Protein AF-A0A410Q805-F1 (afdb_monomer_lite)

Structure (mmCIF, N/CA/C/O backbone):
data_AF-A0A410Q805-F1
#
_entry.id   AF-A0A410Q805-F1
#
loop_
_atom_site.group_PDB
_atom_site.id
_atom_site.type_symbol
_atom_site.label_atom_id
_atom_site.label_alt_id
_atom_site.label_comp_id
_atom_site.label_asym_id
_atom_site.label_entity_id
_atom_site.label_seq_id
_atom_site.pdbx_PDB_ins_code
_atom_site.Cartn_x
_atom_site.Cartn_y
_atom_site.Cartn_z
_atom_site.occupancy
_atom_site.B_iso_or_equiv
_atom_site.auth_seq_id
_atom_site.auth_comp_id
_atom_site.auth_asym_id
_atom_site.auth_atom_id
_atom_site.pdbx_PDB_model_num
ATOM 1 N N . MET A 1 1 ? 6.191 4.276 28.465 1.00 79.88 1 MET A N 1
ATOM 2 C CA . MET A 1 1 ? 5.314 4.703 27.358 1.00 79.88 1 MET A CA 1
ATOM 3 C C . MET A 1 1 ? 6.136 5.563 26.417 1.00 79.88 1 MET A C 1
ATOM 5 O O . MET A 1 1 ? 6.573 6.631 26.835 1.00 79.88 1 MET A O 1
ATOM 9 N N . ASN A 1 2 ? 6.435 5.071 25.218 1.00 91.06 2 ASN A N 1
ATOM 10 C CA . ASN A 1 2 ? 7.357 5.711 24.278 1.00 91.06 2 ASN A CA 1
ATOM 11 C C . ASN A 1 2 ? 6.640 6.196 22.999 1.00 91.06 2 ASN A C 1
ATOM 13 O O . ASN A 1 2 ? 5.410 6.237 22.923 1.00 91.06 2 ASN A O 1
ATOM 17 N N . TRP A 1 3 ? 7.412 6.599 21.986 1.00 90.75 3 TRP A N 1
ATOM 18 C CA . TRP A 1 3 ? 6.870 7.093 20.717 1.00 90.75 3 TRP A CA 1
ATOM 19 C C . TRP A 1 3 ? 6.051 6.034 19.956 1.00 90.75 3 TRP A C 1
ATOM 21 O O . TRP A 1 3 ? 5.103 6.394 19.257 1.00 90.75 3 TRP A O 1
ATOM 31 N N . LEU A 1 4 ? 6.383 4.746 20.108 1.00 90.50 4 LEU A N 1
ATOM 32 C CA . LEU A 1 4 ? 5.670 3.640 19.473 1.00 90.50 4 LEU A CA 1
ATOM 33 C C . LEU A 1 4 ? 4.294 3.441 20.122 1.00 90.50 4 LEU A C 1
ATOM 35 O O . LEU A 1 4 ? 3.301 3.307 19.409 1.00 90.50 4 LEU A O 1
ATOM 39 N N . ASP A 1 5 ? 4.207 3.531 21.453 1.00 90.88 5 ASP A N 1
ATOM 40 C CA . ASP A 1 5 ? 2.929 3.464 22.179 1.00 90.88 5 ASP A CA 1
ATOM 41 C C . ASP A 1 5 ? 1.963 4.582 21.745 1.00 90.88 5 ASP A C 1
ATOM 43 O O . ASP A 1 5 ? 0.777 4.342 21.504 1.00 90.88 5 ASP A O 1
ATOM 47 N N . LEU A 1 6 ? 2.480 5.808 21.586 1.00 91.88 6 LEU A N 1
ATOM 48 C CA . LEU A 1 6 ? 1.699 6.948 21.093 1.00 91.88 6 LEU A CA 1
ATOM 49 C C . LEU A 1 6 ? 1.207 6.727 19.658 1.00 91.88 6 LEU A C 1
ATOM 51 O O . LEU A 1 6 ? 0.065 7.062 19.339 1.00 91.88 6 LEU A O 1
ATOM 55 N N . LEU A 1 7 ? 2.043 6.137 18.801 1.00 92.44 7 LEU A N 1
ATOM 56 C CA . LEU A 1 7 ? 1.683 5.803 17.424 1.00 92.44 7 LEU A CA 1
ATOM 57 C C . LEU A 1 7 ? 0.566 4.750 17.380 1.00 92.44 7 LEU A C 1
ATOM 59 O O . LEU A 1 7 ? -0.393 4.909 16.625 1.00 92.44 7 LEU A O 1
ATOM 63 N N . ILE A 1 8 ? 0.643 3.709 18.212 1.00 91.94 8 ILE A N 1
ATOM 64 C CA . ILE A 1 8 ? -0.389 2.666 18.312 1.00 91.94 8 ILE A CA 1
ATOM 65 C C . ILE A 1 8 ? -1.724 3.269 18.749 1.00 91.94 8 ILE A C 1
ATOM 67 O O . ILE A 1 8 ? -2.747 3.061 18.088 1.00 91.94 8 ILE A O 1
ATOM 71 N N . LEU A 1 9 ? -1.717 4.059 19.829 1.00 93.31 9 LEU A N 1
ATOM 72 C CA . LEU A 1 9 ? -2.915 4.743 20.317 1.00 93.31 9 LEU A CA 1
ATOM 73 C C . LEU A 1 9 ? -3.506 5.649 19.239 1.00 93.31 9 LEU A C 1
ATOM 75 O O . LEU A 1 9 ? -4.716 5.622 19.014 1.00 93.31 9 LEU A O 1
ATOM 79 N N . PHE A 1 10 ? -2.663 6.391 18.521 1.00 95.00 10 PHE A N 1
ATOM 80 C CA . PHE A 1 10 ? -3.101 7.228 17.413 1.00 95.00 10 PHE A CA 1
ATOM 81 C C . PHE A 1 10 ? -3.788 6.415 16.306 1.00 95.00 10 PHE A C 1
ATOM 83 O O . PHE A 1 10 ? -4.870 6.799 15.860 1.00 95.00 10 PHE A O 1
ATOM 90 N N . ILE A 1 11 ? -3.226 5.273 15.891 1.00 94.56 11 ILE A N 1
ATOM 91 C CA . ILE A 1 11 ? -3.834 4.396 14.875 1.00 94.56 11 ILE A CA 1
ATOM 92 C C . ILE A 1 11 ? -5.206 3.896 15.331 1.00 94.56 11 ILE A C 1
ATOM 94 O O . ILE A 1 11 ? -6.165 3.939 14.552 1.00 94.56 11 ILE A O 1
ATOM 98 N N . ILE A 1 12 ? -5.313 3.422 16.573 1.00 94.31 12 ILE A N 1
ATOM 99 C CA . ILE A 1 12 ? -6.567 2.893 17.119 1.00 94.31 12 ILE A CA 1
ATOM 100 C C . ILE A 1 12 ? -7.612 4.010 17.191 1.00 94.31 12 ILE A C 1
ATOM 102 O O . ILE A 1 12 ? -8.699 3.869 16.633 1.00 94.31 12 ILE A O 1
ATOM 106 N N . ILE A 1 13 ? -7.265 5.151 17.789 1.00 95.56 13 ILE A N 1
ATOM 107 C CA . ILE A 1 13 ? -8.155 6.309 17.932 1.00 95.56 13 ILE A CA 1
ATOM 108 C C . ILE A 1 13 ? -8.616 6.821 16.562 1.00 95.56 13 ILE A C 1
ATOM 110 O O . ILE A 1 13 ? -9.811 7.032 16.348 1.00 95.56 13 ILE A O 1
ATOM 114 N N . TYR A 1 14 ? -7.702 6.961 15.599 1.00 96.12 14 TYR A N 1
ATOM 115 C CA . TYR A 1 14 ? -8.040 7.377 14.239 1.00 96.12 14 TYR A CA 1
ATOM 116 C C . TYR A 1 14 ? -9.046 6.419 13.582 1.00 96.12 14 TYR A C 1
ATOM 118 O O . TYR A 1 14 ? -10.035 6.862 12.989 1.00 96.12 14 TYR A O 1
ATOM 126 N N . ASN A 1 15 ? -8.839 5.103 13.708 1.00 93.56 15 ASN A N 1
ATOM 127 C CA . ASN A 1 15 ? -9.761 4.115 13.145 1.00 93.56 15 ASN A CA 1
ATOM 128 C C . ASN A 1 15 ? -11.111 4.082 13.874 1.00 93.56 15 ASN A C 1
ATOM 130 O O . ASN A 1 15 ? -12.130 3.891 13.212 1.00 93.56 15 ASN A O 1
ATOM 134 N N . ILE A 1 16 ? -11.149 4.340 15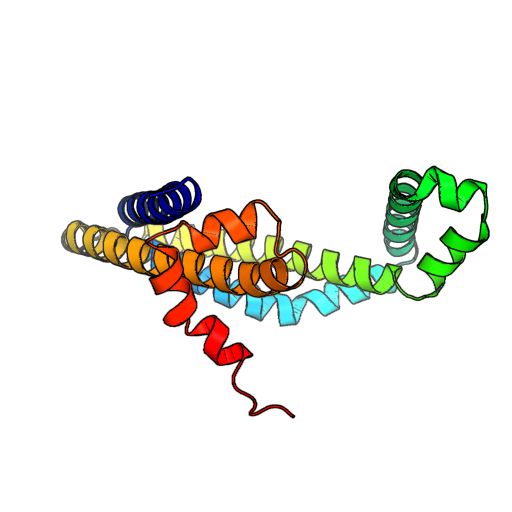.184 1.00 93.94 16 ILE A N 1
ATOM 135 C CA . ILE A 1 16 ? -12.388 4.502 15.955 1.00 93.94 16 ILE A CA 1
ATOM 136 C C . ILE A 1 16 ? -13.196 5.693 15.434 1.00 93.94 16 ILE A C 1
ATOM 138 O O . ILE A 1 16 ? -14.366 5.533 15.086 1.00 93.94 16 ILE A O 1
ATOM 142 N N . PHE A 1 17 ? -12.584 6.876 15.324 1.00 93.50 17 PHE A N 1
ATOM 143 C CA . PHE A 1 17 ? -13.270 8.067 14.810 1.00 93.50 17 PHE A CA 1
ATOM 144 C C . PHE A 1 17 ? -13.752 7.867 13.370 1.00 93.50 17 PHE A C 1
ATOM 146 O O . PHE A 1 17 ? -14.876 8.240 13.015 1.00 93.50 17 PHE A O 1
ATOM 153 N N . LYS A 1 18 ? -12.935 7.219 12.536 1.00 89.81 18 LYS A N 1
ATOM 154 C CA . LYS A 1 18 ? -13.323 6.850 11.174 1.00 89.81 18 LYS A CA 1
ATOM 155 C C . LYS A 1 18 ? -14.488 5.853 11.153 1.00 89.81 18 LYS A C 1
ATOM 157 O O . LYS A 1 18 ? -15.410 6.021 10.365 1.00 89.81 18 LYS A O 1
ATOM 162 N N . GLY A 1 19 ? -14.482 4.846 12.021 1.00 87.75 19 GLY A N 1
ATOM 163 C CA . GLY A 1 19 ? -15.567 3.871 12.146 1.00 87.75 19 GLY A CA 1
ATOM 164 C C . GLY A 1 19 ? -16.877 4.501 12.628 1.00 87.75 19 GLY A C 1
ATOM 165 O O . GLY A 1 19 ? -17.929 4.264 12.040 1.00 87.75 19 GLY A O 1
ATOM 166 N N . LEU A 1 20 ? -16.808 5.387 13.624 1.00 88.88 20 LEU A N 1
ATOM 167 C CA . LEU A 1 20 ? -17.949 6.156 14.137 1.00 88.88 20 LEU A CA 1
ATOM 168 C C . LEU A 1 20 ? -18.573 7.081 13.084 1.00 88.88 20 LEU A C 1
ATOM 170 O O . LEU A 1 20 ? -19.795 7.212 13.021 1.00 88.88 20 LEU A O 1
ATOM 174 N N . SER A 1 21 ? -17.738 7.744 12.280 1.00 85.19 21 SER A N 1
ATOM 175 C CA . SER A 1 21 ? -18.186 8.670 11.229 1.00 85.19 21 SER A CA 1
ATOM 176 C C . SER A 1 21 ? -18.739 7.954 9.996 1.00 85.19 21 SER A C 1
ATOM 178 O O . SER A 1 21 ? -19.677 8.450 9.372 1.00 85.19 21 SER A O 1
ATOM 180 N N . LEU A 1 22 ? -18.192 6.785 9.650 1.00 83.19 22 LEU A N 1
ATOM 181 C CA . LEU A 1 22 ? -18.690 5.967 8.544 1.00 83.19 22 LEU A CA 1
ATOM 182 C C . LEU A 1 22 ? -19.948 5.172 8.918 1.00 83.19 22 LEU A C 1
ATOM 184 O O . LEU A 1 22 ? -20.812 4.998 8.060 1.00 83.19 22 LEU A O 1
ATOM 188 N N . GLY A 1 23 ? -20.053 4.708 10.163 1.00 87.44 23 GLY A N 1
ATOM 189 C CA . GLY A 1 23 ? -21.059 3.734 10.584 1.00 87.44 23 GLY A CA 1
ATOM 190 C C . GLY A 1 23 ? -20.661 2.293 10.245 1.00 87.44 23 GLY A C 1
ATOM 191 O O . GLY A 1 23 ? -19.765 2.037 9.430 1.00 87.44 23 GLY A O 1
ATOM 192 N N . PHE A 1 24 ? -21.318 1.333 10.887 1.00 86.25 24 PHE A N 1
ATOM 193 C CA . PHE A 1 24 ? -21.105 -0.104 10.725 1.00 86.25 24 PHE A CA 1
ATOM 194 C C . PHE A 1 24 ? -21.372 -0.553 9.294 1.00 86.25 24 PHE A C 1
ATOM 196 O O . PHE A 1 24 ? -20.514 -1.171 8.670 1.00 86.25 24 PHE A O 1
ATOM 203 N N . ILE A 1 25 ? -22.538 -0.194 8.756 1.00 85.19 25 ILE A N 1
ATOM 204 C CA . ILE A 1 25 ? -23.025 -0.666 7.461 1.00 85.19 25 ILE A CA 1
ATOM 205 C C . ILE A 1 25 ? -22.034 -0.276 6.367 1.00 85.19 25 ILE A C 1
ATOM 207 O O . ILE A 1 25 ? -21.556 -1.130 5.621 1.00 85.19 25 ILE A O 1
ATOM 211 N N . LYS A 1 26 ? -21.644 1.004 6.309 1.00 85.06 26 LYS A N 1
ATOM 212 C CA . LYS A 1 26 ? -20.650 1.461 5.329 1.00 85.06 26 LYS A CA 1
ATOM 213 C C . LYS A 1 26 ? -19.296 0.802 5.552 1.00 85.06 26 LYS A C 1
ATOM 215 O O . LYS A 1 26 ? -18.646 0.440 4.577 1.00 85.06 26 LYS A O 1
ATOM 220 N N . SER A 1 27 ? -18.871 0.618 6.801 1.00 87.88 27 SER A N 1
ATOM 221 C CA . SER A 1 27 ? -17.595 -0.038 7.104 1.00 87.88 27 SER A CA 1
ATOM 222 C C . SER A 1 27 ? -17.552 -1.487 6.602 1.00 87.88 27 SER A C 1
ATOM 224 O O . SER A 1 27 ? -16.563 -1.880 5.980 1.00 87.88 27 SER A O 1
ATOM 226 N N . VAL A 1 28 ? -18.641 -2.242 6.773 1.00 86.75 28 VAL A N 1
ATOM 227 C CA . VAL A 1 28 ? -18.798 -3.602 6.234 1.00 86.75 28 VAL A CA 1
ATOM 228 C C . VAL A 1 28 ? -18.812 -3.585 4.707 1.00 86.75 28 VAL A C 1
ATOM 230 O O . VAL A 1 28 ? -18.079 -4.350 4.085 1.00 86.75 28 VAL A O 1
ATOM 233 N N . PHE A 1 29 ? -19.565 -2.676 4.082 1.00 87.62 29 PHE A N 1
ATOM 234 C CA . PHE A 1 29 ? -19.568 -2.548 2.623 1.00 87.62 29 PHE A CA 1
ATOM 235 C C . PHE A 1 29 ? -18.183 -2.215 2.061 1.00 87.62 29 PHE A C 1
ATOM 237 O O . PHE A 1 29 ? -17.784 -2.815 1.070 1.00 87.62 29 PHE A O 1
ATOM 244 N N . TYR A 1 30 ? -17.414 -1.331 2.703 1.00 87.50 30 TYR A N 1
ATOM 245 C CA . TYR A 1 30 ? -16.035 -1.046 2.297 1.00 87.50 30 TYR A CA 1
ATOM 246 C C . TYR A 1 30 ? -15.109 -2.258 2.454 1.00 87.50 30 TYR A C 1
ATOM 248 O O . TYR A 1 30 ? -14.198 -2.429 1.643 1.00 87.50 30 TYR A O 1
ATOM 256 N N . LEU A 1 31 ? -15.324 -3.097 3.472 1.00 89.00 31 LEU A N 1
ATOM 257 C CA . LEU A 1 31 ? -14.577 -4.344 3.640 1.00 89.00 31 LEU A CA 1
ATOM 258 C C . LEU A 1 31 ? -14.906 -5.332 2.515 1.00 89.00 31 LEU A C 1
ATOM 260 O O . LEU A 1 31 ? -14.000 -5.853 1.869 1.00 89.00 31 LEU A O 1
ATOM 264 N N . ILE A 1 32 ? -16.194 -5.528 2.228 1.00 90.75 32 ILE A N 1
ATOM 265 C CA . ILE A 1 32 ? -16.660 -6.378 1.127 1.00 90.75 32 ILE A CA 1
ATOM 266 C C . ILE A 1 32 ? -16.115 -5.856 -0.206 1.00 90.75 32 ILE A C 1
ATOM 268 O O . ILE A 1 32 ? -15.575 -6.628 -0.991 1.00 90.75 32 ILE A O 1
ATOM 272 N N . GLN A 1 33 ? -16.174 -4.542 -0.440 1.00 92.06 33 GLN A N 1
ATOM 273 C CA . GLN A 1 33 ? -15.602 -3.888 -1.618 1.00 92.06 33 GLN A CA 1
ATOM 274 C C . GLN A 1 33 ? -14.119 -4.199 -1.779 1.00 92.06 33 GLN A C 1
ATOM 276 O O . GLN A 1 33 ? -13.664 -4.481 -2.882 1.00 92.06 33 GLN A O 1
ATOM 281 N N . PHE A 1 34 ? -13.362 -4.105 -0.687 1.00 92.81 34 PHE A N 1
ATOM 282 C CA . PHE A 1 34 ? -11.929 -4.354 -0.676 1.00 92.81 34 PHE A CA 1
ATOM 283 C C . PHE A 1 34 ? -11.618 -5.811 -1.035 1.00 92.81 34 PHE A C 1
ATOM 285 O O . PHE A 1 34 ? -10.811 -6.056 -1.930 1.00 92.81 34 PHE A O 1
ATOM 292 N N . ILE A 1 35 ? -12.315 -6.766 -0.412 1.00 93.75 35 ILE A N 1
ATOM 293 C CA . ILE A 1 35 ? -12.155 -8.199 -0.693 1.00 93.75 35 ILE A CA 1
ATOM 294 C C . ILE A 1 35 ? -12.534 -8.504 -2.148 1.00 93.75 35 ILE A C 1
ATOM 296 O O . ILE A 1 35 ? -11.750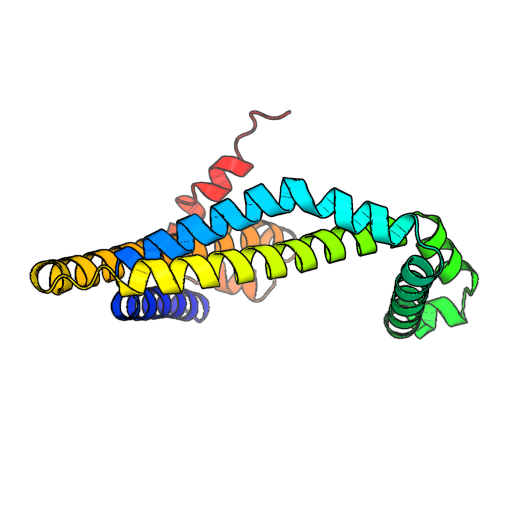 -9.107 -2.880 1.00 93.75 35 ILE A O 1
ATOM 300 N N . LEU A 1 36 ? -13.698 -8.032 -2.604 1.00 95.62 36 LEU A N 1
ATOM 301 C CA . LEU A 1 36 ? -14.144 -8.205 -3.987 1.00 95.62 36 LEU A CA 1
ATOM 302 C C . LEU A 1 36 ? -13.164 -7.579 -4.982 1.00 95.62 36 LEU A C 1
ATOM 304 O O . LEU A 1 36 ? -12.879 -8.187 -6.011 1.00 95.62 36 LEU A O 1
ATOM 308 N N . ALA A 1 37 ? -12.605 -6.407 -4.675 1.00 96.81 37 ALA A N 1
ATOM 309 C CA . ALA A 1 37 ? -11.616 -5.768 -5.530 1.00 96.81 37 ALA A CA 1
ATOM 310 C C . ALA A 1 37 ? -10.367 -6.638 -5.696 1.00 96.81 37 ALA A C 1
ATOM 312 O O . ALA A 1 37 ? -9.899 -6.797 -6.820 1.00 96.81 37 ALA A O 1
ATOM 313 N N . ILE A 1 38 ? -9.862 -7.256 -4.624 1.00 95.75 38 ILE A N 1
ATOM 314 C CA . ILE A 1 38 ? -8.720 -8.180 -4.699 1.00 95.75 38 ILE A CA 1
ATOM 315 C C . ILE A 1 38 ? -9.063 -9.403 -5.559 1.00 95.75 38 ILE A C 1
ATOM 317 O O . ILE A 1 38 ? -8.309 -9.749 -6.471 1.00 95.75 38 ILE A O 1
ATOM 321 N N . LEU A 1 39 ? -10.218 -10.031 -5.315 1.00 96.38 39 LEU A N 1
ATOM 322 C CA . LEU A 1 39 ? -10.648 -11.228 -6.045 1.00 96.38 39 LEU A CA 1
ATOM 323 C C . LEU A 1 39 ? -10.805 -10.963 -7.547 1.00 96.38 39 LEU A C 1
ATOM 325 O O . LEU A 1 39 ? -10.326 -11.736 -8.378 1.00 96.38 39 LEU A O 1
ATOM 329 N N . LEU A 1 40 ? -11.442 -9.848 -7.904 1.00 97.25 40 LEU A N 1
ATOM 330 C CA . LEU A 1 40 ? -11.610 -9.439 -9.294 1.00 97.25 40 LEU A CA 1
ATOM 331 C C . LEU A 1 40 ? -10.281 -8.995 -9.913 1.00 97.25 40 LEU A C 1
ATOM 333 O O . LEU A 1 40 ? -10.023 -9.312 -11.070 1.00 97.25 40 LEU A O 1
ATOM 337 N N . THR A 1 41 ? -9.397 -8.343 -9.152 1.00 98.06 41 THR A N 1
ATOM 338 C CA . THR A 1 41 ? -8.056 -7.984 -9.639 1.00 98.06 41 THR A CA 1
ATOM 339 C C . THR A 1 41 ? -7.296 -9.223 -10.060 1.00 98.06 41 THR A C 1
ATOM 341 O O . THR A 1 41 ? -6.810 -9.255 -11.184 1.00 98.06 41 THR A O 1
ATOM 344 N N . LYS A 1 42 ? -7.277 -10.275 -9.227 1.00 95.56 42 LYS A N 1
ATOM 345 C CA . LYS A 1 42 ? -6.642 -11.560 -9.559 1.00 95.56 42 LYS A CA 1
ATOM 346 C C . LYS A 1 42 ? -7.130 -12.124 -10.900 1.00 95.56 42 LYS A C 1
ATOM 348 O O . LYS A 1 42 ? -6.353 -12.739 -11.622 1.00 95.56 42 LYS A O 1
ATOM 353 N N . ARG A 1 43 ? -8.402 -11.905 -11.243 1.00 96.94 43 ARG A N 1
ATOM 354 C CA . ARG A 1 43 ? -8.996 -12.357 -12.506 1.00 96.94 43 ARG A CA 1
ATOM 355 C C . ARG A 1 43 ? -8.647 -11.463 -13.697 1.00 96.94 43 ARG A C 1
ATOM 357 O O . ARG A 1 43 ? -8.428 -11.988 -14.782 1.00 96.94 43 ARG A O 1
ATOM 364 N N . TYR A 1 44 ? -8.619 -10.143 -13.519 1.00 96.81 44 TYR A N 1
ATOM 365 C CA . TYR A 1 44 ? -8.510 -9.194 -14.634 1.00 96.81 44 TYR A CA 1
ATOM 366 C C . TYR A 1 44 ? -7.099 -8.649 -14.876 1.00 96.81 44 TYR A C 1
ATOM 368 O O . TYR A 1 44 ? -6.806 -8.234 -15.995 1.00 96.81 44 TYR A O 1
ATOM 376 N N . TYR A 1 45 ? -6.199 -8.682 -13.887 1.00 96.88 45 TYR A N 1
ATOM 377 C CA . TYR A 1 45 ? -4.821 -8.222 -14.086 1.00 96.88 45 TYR A CA 1
ATOM 378 C C . TYR A 1 45 ? -4.065 -8.955 -15.210 1.00 96.88 45 TYR A C 1
ATOM 380 O O . TYR A 1 45 ? -3.323 -8.272 -15.920 1.00 96.88 45 TYR A O 1
ATOM 388 N N . PRO A 1 46 ? -4.262 -10.273 -15.462 1.00 97.62 46 PRO A N 1
ATOM 389 C CA . PRO A 1 46 ? -3.560 -10.957 -16.546 1.00 97.62 46 PRO A CA 1
ATOM 390 C C . PRO A 1 46 ? -3.966 -10.430 -17.926 1.00 97.62 46 PRO A C 1
ATOM 392 O O . PRO A 1 46 ? -3.152 -10.420 -18.843 1.00 97.62 46 PRO A O 1
ATOM 395 N N . VAL A 1 47 ? -5.208 -9.951 -18.068 1.00 97.19 47 VAL A N 1
ATOM 396 C CA . VAL A 1 47 ? -5.716 -9.370 -19.318 1.00 97.19 47 VAL A CA 1
ATOM 397 C C . VAL A 1 47 ? -4.978 -8.070 -19.634 1.00 97.19 47 VAL A C 1
ATOM 399 O O . VAL A 1 47 ? -4.491 -7.897 -20.749 1.00 97.19 47 VAL A O 1
ATOM 402 N N . LEU A 1 48 ? -4.837 -7.180 -18.645 1.00 97.25 48 LEU A N 1
ATOM 403 C CA . LEU A 1 48 ? -4.095 -5.928 -18.821 1.00 97.25 48 LEU A CA 1
ATOM 404 C C . LEU A 1 48 ? -2.600 -6.186 -19.058 1.00 97.25 48 LEU A C 1
ATOM 406 O O . LEU A 1 48 ? -2.010 -5.586 -19.953 1.00 97.25 48 LEU A O 1
ATOM 410 N N . TYR A 1 49 ? -2.009 -7.116 -18.307 1.00 97.69 49 TYR A N 1
ATOM 411 C CA . TYR A 1 49 ? -0.622 -7.544 -18.490 1.00 97.69 49 TYR A CA 1
ATOM 412 C C . TYR A 1 49 ? -0.364 -8.046 -19.919 1.00 97.69 49 TYR A C 1
ATOM 414 O O . TYR A 1 49 ? 0.570 -7.590 -20.580 1.00 97.69 49 TYR A O 1
ATOM 422 N N . GLY A 1 50 ? -1.224 -8.941 -20.418 1.00 97.00 50 GLY A N 1
ATOM 423 C CA . GLY A 1 50 ? -1.130 -9.476 -21.774 1.00 97.00 50 GLY A CA 1
ATOM 424 C C . GLY A 1 50 ? -1.303 -8.396 -22.841 1.00 97.00 50 GLY A C 1
ATOM 425 O O . GLY A 1 50 ? -0.563 -8.382 -23.820 1.00 97.00 50 GLY A O 1
ATOM 426 N N . TYR A 1 51 ? -2.222 -7.449 -22.633 1.00 97.00 51 TYR A N 1
ATOM 427 C CA . TYR A 1 51 ? -2.390 -6.307 -23.534 1.00 97.00 51 TYR A CA 1
ATOM 428 C C . TYR A 1 51 ? -1.120 -5.451 -23.631 1.00 97.00 51 TYR A C 1
ATOM 430 O O . TYR A 1 51 ? -0.721 -5.074 -24.731 1.00 97.00 51 TYR A O 1
ATOM 438 N N . ILE A 1 52 ? -0.464 -5.170 -22.500 1.00 96.94 52 ILE A N 1
ATOM 439 C CA . ILE A 1 52 ? 0.765 -4.366 -22.473 1.00 96.94 52 ILE A CA 1
ATOM 440 C C . ILE A 1 52 ? 1.911 -5.088 -23.191 1.00 96.94 52 ILE A C 1
ATOM 442 O O . ILE A 1 52 ? 2.617 -4.461 -23.972 1.00 96.94 52 ILE A O 1
ATOM 446 N N . ILE A 1 53 ? 2.096 -6.390 -22.954 1.00 96.06 53 ILE A N 1
ATOM 447 C CA . ILE A 1 53 ? 3.222 -7.147 -23.532 1.00 96.06 53 ILE A CA 1
ATOM 448 C C . ILE A 1 53 ? 3.048 -7.419 -25.021 1.00 96.06 53 ILE A C 1
ATOM 450 O O . ILE A 1 53 ? 4.022 -7.379 -25.766 1.00 96.06 53 ILE A O 1
ATOM 454 N N . ASN A 1 54 ? 1.820 -7.670 -25.469 1.00 96.94 54 ASN A N 1
ATOM 455 C CA . ASN A 1 54 ? 1.557 -7.977 -26.873 1.00 96.94 54 ASN A CA 1
ATOM 456 C C . ASN A 1 54 ? 1.490 -6.723 -27.758 1.00 96.94 54 ASN A C 1
ATOM 458 O O . ASN A 1 54 ? 1.405 -6.849 -28.977 1.00 96.94 54 ASN A O 1
ATOM 462 N N . ASN A 1 55 ? 1.510 -5.522 -27.171 1.00 96.94 55 ASN A N 1
ATOM 463 C CA . ASN A 1 55 ? 1.469 -4.263 -27.905 1.00 96.94 55 ASN A CA 1
ATOM 464 C C . ASN A 1 55 ? 2.841 -3.564 -27.849 1.00 96.94 55 ASN A C 1
ATOM 466 O O . ASN A 1 55 ? 3.165 -2.969 -26.818 1.00 96.94 55 ASN A O 1
ATOM 470 N N . PRO A 1 56 ? 3.635 -3.577 -28.943 1.00 94.88 56 PRO A N 1
ATOM 471 C CA . PRO A 1 56 ? 4.999 -3.043 -28.941 1.00 94.88 56 PRO A CA 1
ATOM 472 C C . PRO A 1 56 ? 5.078 -1.588 -28.477 1.00 94.88 56 PRO A C 1
ATOM 474 O O . PRO A 1 56 ? 5.934 -1.237 -27.672 1.00 94.88 56 PRO A O 1
ATOM 477 N N . HIS A 1 57 ? 4.127 -0.753 -28.906 1.00 95.56 57 HIS A N 1
ATOM 478 C CA . HIS A 1 57 ? 4.110 0.662 -28.548 1.00 95.56 57 HIS A CA 1
ATOM 479 C C . HIS A 1 57 ? 3.895 0.868 -27.043 1.00 95.56 57 HIS A C 1
ATOM 481 O O . HIS A 1 57 ? 4.527 1.722 -26.428 1.00 95.56 57 HIS A O 1
ATOM 487 N N . VAL A 1 58 ? 3.001 0.090 -26.426 1.00 96.12 58 VAL A N 1
ATOM 488 C CA . VAL A 1 58 ? 2.747 0.190 -24.982 1.00 96.12 58 VAL A CA 1
ATOM 489 C C . VAL A 1 58 ? 3.908 -0.415 -24.198 1.00 96.12 58 VAL A C 1
ATOM 491 O O . VAL A 1 58 ? 4.373 0.197 -23.240 1.00 96.12 58 VAL A O 1
ATOM 494 N N . TYR A 1 59 ? 4.422 -1.567 -24.626 1.00 95.56 59 TYR A N 1
ATOM 495 C CA . TYR A 1 59 ? 5.590 -2.200 -24.021 1.00 95.56 59 TYR A CA 1
ATOM 496 C C . TYR A 1 59 ? 6.803 -1.259 -23.984 1.00 95.56 59 TYR A C 1
ATOM 498 O O . TYR A 1 59 ? 7.441 -1.107 -22.938 1.00 95.56 59 TYR A O 1
ATOM 506 N N . ASP A 1 60 ? 7.080 -0.563 -25.089 1.00 95.38 60 ASP A N 1
ATOM 507 C CA . ASP A 1 60 ? 8.204 0.367 -25.181 1.00 95.38 60 ASP A CA 1
ATOM 508 C C . ASP A 1 60 ? 8.044 1.580 -24.256 1.00 95.38 60 ASP A C 1
ATOM 510 O O . ASP A 1 60 ? 9.036 2.050 -23.699 1.00 95.38 60 ASP A O 1
ATOM 514 N N . ILE A 1 61 ? 6.816 2.047 -23.988 1.00 95.75 61 ILE A N 1
ATOM 515 C CA . ILE A 1 61 ? 6.572 3.086 -22.971 1.00 95.75 61 ILE A CA 1
ATOM 516 C C . ILE A 1 61 ? 7.055 2.607 -21.595 1.00 95.75 61 ILE A C 1
ATOM 518 O O . ILE A 1 61 ? 7.809 3.317 -20.925 1.00 95.75 61 ILE A O 1
ATOM 522 N N . PHE A 1 62 ? 6.679 1.393 -21.181 1.00 94.88 62 PHE A N 1
ATOM 523 C CA . PHE A 1 62 ? 7.118 0.823 -19.902 1.00 94.88 62 PHE A CA 1
ATOM 524 C C . PHE A 1 62 ? 8.633 0.615 -19.860 1.00 94.88 62 PHE A C 1
ATOM 526 O O . PHE A 1 62 ? 9.275 0.955 -18.864 1.00 94.88 62 PHE A O 1
ATOM 533 N N . LYS A 1 63 ? 9.216 0.103 -20.950 1.00 94.69 63 LYS A N 1
ATOM 534 C CA . LYS A 1 63 ? 10.663 -0.096 -21.083 1.00 94.69 63 LYS A CA 1
ATOM 535 C C . LYS A 1 63 ? 11.426 1.223 -20.959 1.00 94.69 63 LYS A C 1
ATOM 537 O O . LYS A 1 63 ? 12.421 1.285 -20.237 1.00 94.69 63 LYS A O 1
ATOM 542 N N . ASN A 1 64 ? 10.943 2.281 -21.607 1.00 94.56 64 ASN A N 1
ATOM 543 C CA . ASN A 1 64 ? 11.555 3.606 -21.566 1.00 94.56 64 ASN A CA 1
ATOM 544 C C . ASN A 1 64 ? 11.468 4.228 -20.170 1.00 94.56 64 ASN A C 1
ATOM 546 O O . ASN A 1 64 ? 12.481 4.706 -19.660 1.00 94.56 64 ASN A O 1
ATOM 550 N N . ILE A 1 65 ? 10.300 4.169 -19.520 1.00 94.94 65 ILE A N 1
ATOM 551 C CA . ILE A 1 65 ? 10.123 4.669 -18.148 1.00 94.94 65 ILE A CA 1
ATOM 552 C C . ILE A 1 65 ? 11.051 3.924 -17.186 1.00 94.94 65 ILE A C 1
ATOM 554 O O . ILE A 1 65 ? 11.768 4.559 -16.413 1.00 94.94 65 ILE A O 1
ATOM 558 N N . LEU A 1 66 ? 11.093 2.591 -17.263 1.00 94.12 66 LEU A N 1
ATOM 559 C CA . LEU A 1 66 ? 11.988 1.785 -16.436 1.00 94.12 66 LEU A CA 1
ATOM 560 C C . LEU A 1 66 ? 13.455 2.159 -16.685 1.00 94.12 66 LEU A C 1
ATOM 562 O O . LEU A 1 66 ? 14.216 2.340 -15.737 1.00 94.12 66 LEU A O 1
ATOM 566 N N . GLY A 1 67 ? 13.841 2.345 -17.949 1.00 92.56 67 GLY A N 1
ATOM 567 C CA . GLY A 1 67 ? 15.185 2.775 -18.316 1.00 92.56 67 GLY A CA 1
ATOM 568 C C . GLY A 1 67 ? 15.559 4.140 -17.735 1.00 92.56 67 GLY A C 1
ATOM 569 O O . GLY A 1 67 ? 16.671 4.301 -17.236 1.00 92.56 67 GLY A O 1
ATOM 570 N N . ILE A 1 68 ? 14.635 5.106 -17.741 1.00 93.75 68 ILE A N 1
ATOM 571 C CA . ILE A 1 68 ? 14.832 6.429 -17.127 1.00 93.75 68 ILE A CA 1
ATOM 572 C C . ILE A 1 68 ? 15.002 6.296 -15.609 1.00 93.75 68 ILE A C 1
ATOM 574 O O . ILE A 1 68 ? 15.951 6.843 -15.053 1.00 93.75 68 ILE A O 1
ATOM 578 N N . ILE A 1 69 ? 14.131 5.535 -14.941 1.00 93.12 69 ILE A N 1
ATOM 579 C CA . ILE A 1 69 ? 14.182 5.345 -13.484 1.00 93.12 69 ILE A CA 1
ATOM 580 C C . ILE A 1 69 ? 15.509 4.704 -13.066 1.00 93.12 69 ILE A C 1
ATOM 582 O O . ILE A 1 69 ? 16.162 5.196 -12.149 1.00 93.12 69 ILE A O 1
ATOM 586 N N . ILE A 1 70 ? 15.945 3.644 -13.752 1.00 92.88 70 ILE A N 1
ATOM 587 C CA . ILE A 1 70 ? 17.212 2.969 -13.437 1.00 92.88 70 ILE A CA 1
ATOM 588 C C . ILE A 1 70 ? 18.395 3.912 -13.680 1.00 92.88 70 ILE A C 1
ATOM 590 O O . ILE A 1 70 ? 19.298 3.960 -12.849 1.00 92.88 70 ILE A O 1
ATOM 594 N N . LYS A 1 71 ? 18.382 4.703 -14.762 1.00 91.06 71 LYS A N 1
ATOM 595 C CA . LYS A 1 71 ? 19.413 5.724 -15.018 1.00 91.06 71 LYS A CA 1
ATOM 596 C C . LYS A 1 71 ? 19.513 6.754 -13.898 1.00 91.06 71 LYS A C 1
ATOM 598 O O . LYS A 1 71 ? 20.622 7.119 -13.533 1.00 91.06 71 LYS A O 1
ATOM 603 N N . ILE A 1 72 ? 18.385 7.191 -13.342 1.00 92.81 72 ILE A N 1
ATOM 604 C CA . ILE A 1 72 ? 18.362 8.151 -12.231 1.00 92.81 72 ILE A CA 1
ATOM 605 C C . ILE A 1 72 ? 18.856 7.496 -10.935 1.00 92.81 72 ILE A C 1
ATOM 607 O O . ILE A 1 72 ? 19.719 8.047 -10.260 1.00 92.81 72 ILE A O 1
ATOM 611 N N . LEU A 1 73 ? 18.338 6.313 -10.593 1.00 91.38 73 LEU A N 1
ATOM 612 C CA . LEU A 1 73 ? 18.663 5.632 -9.333 1.00 91.38 73 LEU A CA 1
ATOM 613 C C . LEU A 1 73 ? 20.097 5.084 -9.296 1.00 91.38 73 LEU A C 1
ATOM 615 O O . LEU A 1 73 ? 20.719 5.061 -8.238 1.00 91.38 73 LEU A O 1
ATOM 619 N N . PHE A 1 74 ? 20.628 4.646 -10.440 1.00 92.38 74 PHE A N 1
ATOM 620 C CA . PHE A 1 74 ? 21.927 3.978 -10.558 1.00 92.38 74 PHE A CA 1
ATOM 621 C C . PHE A 1 74 ? 22.883 4.705 -11.511 1.00 92.38 74 PHE A C 1
ATOM 623 O O . PHE A 1 74 ? 23.698 4.061 -12.175 1.00 92.38 74 PHE A O 1
ATOM 630 N N . PHE A 1 75 ? 22.816 6.040 -11.560 1.00 89.25 75 PHE A N 1
ATOM 631 C CA . PHE A 1 75 ? 23.616 6.875 -12.465 1.00 89.25 75 PHE A CA 1
ATOM 632 C C . PHE A 1 75 ? 25.109 6.505 -12.452 1.00 89.25 75 PHE A C 1
ATOM 634 O O . PHE A 1 75 ? 25.674 6.142 -13.481 1.00 89.25 75 PHE A O 1
ATOM 641 N N . SER A 1 76 ? 25.720 6.471 -11.262 1.00 90.06 76 SER A N 1
ATOM 642 C CA . SER A 1 76 ? 27.151 6.167 -11.098 1.00 90.06 76 SER A CA 1
ATOM 643 C C . SER A 1 76 ? 27.539 4.755 -11.557 1.00 90.06 76 SER A C 1
ATOM 645 O O . SER A 1 76 ? 28.667 4.532 -11.994 1.00 90.06 76 SER A O 1
ATOM 647 N N . LYS A 1 77 ? 26.620 3.786 -11.461 1.00 88.88 77 LYS A N 1
ATOM 648 C CA . LYS A 1 77 ? 26.888 2.403 -11.872 1.00 88.88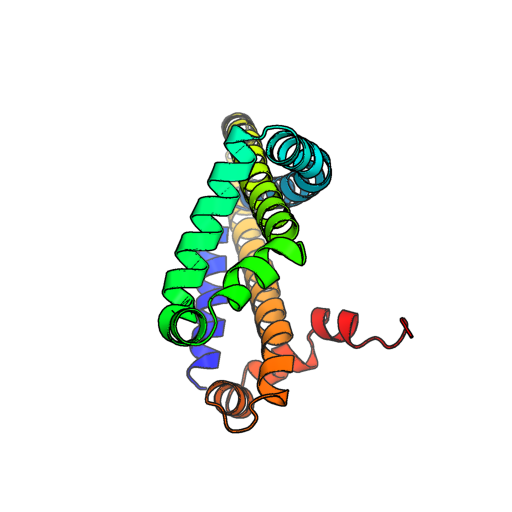 77 LYS A CA 1
ATOM 649 C C . LYS A 1 77 ? 26.777 2.240 -13.385 1.00 88.88 77 LYS A C 1
ATOM 651 O O . LYS A 1 77 ? 27.598 1.544 -13.966 1.00 88.88 77 LYS A O 1
ATOM 656 N N . ILE A 1 78 ? 25.817 2.921 -14.010 1.00 89.44 78 ILE A N 1
ATOM 657 C CA . ILE A 1 78 ? 25.615 2.890 -15.466 1.00 89.44 78 ILE A CA 1
ATOM 658 C C . ILE A 1 78 ? 26.739 3.616 -16.208 1.00 89.44 78 ILE A C 1
ATOM 660 O O . ILE A 1 78 ? 27.136 3.179 -17.282 1.00 89.44 78 ILE A O 1
ATOM 664 N N . GLU A 1 79 ? 27.278 4.698 -15.643 1.00 88.62 79 GLU A N 1
ATOM 665 C CA . GLU A 1 79 ? 28.411 5.413 -16.242 1.00 88.62 79 GLU A CA 1
ATOM 666 C C . GLU A 1 79 ? 29.679 4.543 -16.293 1.00 88.62 79 GLU A C 1
ATOM 668 O O . GLU A 1 79 ? 30.427 4.583 -17.267 1.00 88.62 79 GLU A O 1
ATOM 673 N N . LYS A 1 80 ? 29.894 3.710 -15.267 1.00 91.06 80 LYS A N 1
ATOM 674 C CA . LYS A 1 80 ? 31.025 2.769 -15.201 1.00 91.06 80 LYS A CA 1
ATOM 675 C C . LYS A 1 80 ? 30.795 1.490 -16.006 1.00 91.06 80 LYS A C 1
ATOM 677 O O . LYS A 1 80 ? 31.758 0.899 -16.481 1.00 91.06 80 LYS A O 1
ATOM 682 N N . ASP A 1 81 ? 29.544 1.060 -16.128 1.00 91.00 81 ASP A N 1
ATOM 683 C CA . ASP A 1 81 ? 29.148 -0.145 -16.850 1.00 91.00 81 ASP A CA 1
ATOM 684 C C . ASP A 1 81 ? 27.830 0.081 -17.619 1.00 91.00 81 ASP A C 1
ATOM 686 O O . ASP A 1 81 ? 26.734 -0.097 -17.069 1.00 91.00 81 ASP A O 1
ATOM 690 N N . PRO A 1 82 ? 27.911 0.430 -18.915 1.00 85.31 82 PRO A N 1
ATOM 691 C CA . PRO A 1 82 ? 26.735 0.617 -19.761 1.00 85.31 82 PRO A CA 1
ATOM 692 C C . PRO A 1 82 ? 25.892 -0.654 -19.943 1.00 85.31 82 PRO A C 1
ATOM 694 O O . PRO A 1 82 ? 24.694 -0.555 -20.224 1.00 85.31 82 PRO A O 1
ATOM 697 N N . THR A 1 83 ? 26.484 -1.845 -19.771 1.00 90.62 83 THR A N 1
ATOM 698 C CA . THR A 1 83 ? 25.790 -3.131 -19.963 1.00 90.62 83 THR A CA 1
ATOM 699 C C . THR A 1 83 ? 24.838 -3.457 -18.814 1.00 90.62 83 THR A C 1
ATOM 701 O O . THR A 1 83 ? 23.856 -4.172 -19.009 1.00 90.62 83 THR A O 1
ATOM 704 N N . PHE A 1 84 ? 25.035 -2.841 -17.643 1.00 89.44 84 PHE A N 1
ATOM 705 C CA . PHE A 1 84 ? 24.181 -3.010 -16.467 1.00 89.44 84 PHE A CA 1
ATOM 706 C C . PHE A 1 84 ? 22.700 -2.718 -16.758 1.00 89.44 84 PHE A C 1
ATOM 708 O O . PHE A 1 84 ? 21.809 -3.445 -16.308 1.00 89.44 84 PHE A O 1
ATOM 715 N N . LEU A 1 85 ? 22.421 -1.669 -17.541 1.00 87.69 85 LEU A N 1
ATOM 716 C CA . LEU A 1 85 ? 21.054 -1.295 -17.903 1.00 87.69 85 LEU A CA 1
ATOM 717 C C . LEU A 1 85 ? 20.402 -2.354 -18.800 1.00 87.69 85 LEU A C 1
ATOM 719 O O . LEU A 1 85 ? 19.262 -2.761 -18.562 1.00 87.69 85 LEU A O 1
ATOM 723 N N . THR A 1 86 ? 21.122 -2.799 -19.832 1.00 87.75 86 THR A N 1
ATOM 724 C CA . THR A 1 86 ? 20.633 -3.825 -20.759 1.00 87.75 86 THR A CA 1
ATOM 725 C C . THR A 1 86 ? 20.439 -5.164 -20.060 1.00 87.75 86 THR A C 1
ATOM 727 O O . THR A 1 86 ? 19.470 -5.862 -20.354 1.00 87.75 86 THR A O 1
ATOM 730 N N . ASP A 1 87 ? 21.281 -5.478 -19.077 1.00 90.12 87 ASP A N 1
ATOM 731 C CA . ASP A 1 87 ? 21.191 -6.685 -18.262 1.00 90.12 87 ASP A CA 1
ATOM 732 C C . ASP A 1 87 ? 19.908 -6.728 -17.432 1.00 90.12 87 ASP A C 1
ATOM 734 O O . ASP A 1 87 ? 19.195 -7.731 -17.437 1.00 90.12 87 ASP A O 1
ATOM 738 N N . ILE A 1 88 ? 19.579 -5.633 -16.737 1.00 87.31 88 ILE A N 1
ATOM 739 C CA . ILE A 1 88 ? 18.358 -5.551 -15.923 1.00 87.31 88 ILE A CA 1
ATOM 740 C C . ILE A 1 88 ? 17.118 -5.738 -16.795 1.00 87.31 88 ILE A C 1
ATOM 742 O O . ILE A 1 88 ? 16.215 -6.499 -16.443 1.00 87.31 88 ILE A O 1
ATOM 746 N N . ILE A 1 89 ? 17.078 -5.067 -17.946 1.00 87.38 89 ILE A N 1
ATOM 747 C CA . ILE A 1 89 ? 15.937 -5.163 -18.858 1.00 87.38 89 ILE A CA 1
ATOM 748 C C . ILE A 1 89 ? 15.818 -6.591 -19.413 1.00 87.38 89 ILE A C 1
ATOM 750 O O . ILE A 1 89 ? 14.718 -7.141 -19.439 1.00 87.38 89 ILE A O 1
ATOM 754 N N . SER A 1 90 ? 16.938 -7.214 -19.792 1.00 85.44 90 SER A N 1
ATOM 755 C CA . SER A 1 90 ? 16.962 -8.552 -20.403 1.00 85.44 90 SER A CA 1
ATOM 756 C C . SER A 1 90 ? 16.665 -9.681 -19.412 1.00 85.44 90 SER A C 1
ATOM 758 O O . SER A 1 90 ? 16.134 -10.714 -19.807 1.00 85.44 90 SER A O 1
ATOM 760 N N . LYS A 1 91 ? 16.926 -9.484 -18.113 1.00 85.81 91 LYS A N 1
ATOM 761 C CA . LYS A 1 91 ? 16.634 -10.457 -17.041 1.00 85.81 91 LYS A CA 1
ATOM 762 C C . LYS A 1 91 ? 15.142 -10.578 -16.686 1.00 85.81 91 LYS A C 1
ATOM 764 O O . LYS A 1 91 ? 14.798 -11.236 -15.710 1.00 85.81 91 LYS A O 1
ATOM 769 N N . GLY A 1 92 ? 14.244 -9.940 -17.440 1.00 86.81 92 GLY A N 1
ATOM 770 C CA . GLY A 1 92 ? 12.797 -10.023 -17.214 1.00 86.81 92 GLY A CA 1
ATOM 771 C C . GLY A 1 92 ? 12.265 -9.080 -16.131 1.00 86.81 92 GLY A C 1
ATOM 772 O O . GLY A 1 92 ? 11.091 -9.166 -15.767 1.00 86.81 92 GLY A O 1
ATOM 773 N N . VAL A 1 93 ? 13.075 -8.130 -15.643 1.00 91.94 93 VAL A N 1
ATOM 774 C CA . VAL A 1 93 ? 12.618 -7.109 -14.679 1.00 91.94 93 VAL A CA 1
ATOM 775 C C . VAL A 1 93 ? 11.480 -6.274 -15.264 1.00 91.94 93 VAL A C 1
ATOM 777 O O . VAL A 1 93 ? 10.540 -5.925 -14.553 1.00 91.94 93 VAL A O 1
ATOM 780 N N . ILE A 1 94 ? 11.502 -6.031 -16.577 1.00 93.88 94 ILE A N 1
ATOM 781 C CA . ILE A 1 94 ? 10.415 -5.351 -17.286 1.00 93.88 94 ILE A CA 1
ATOM 782 C C . ILE A 1 94 ? 9.069 -6.078 -17.133 1.00 93.88 94 ILE A C 1
ATOM 784 O O . ILE A 1 94 ? 8.063 -5.437 -16.836 1.00 93.88 94 ILE A O 1
ATOM 788 N N . ASN A 1 95 ? 9.041 -7.410 -17.221 1.00 94.69 95 ASN A N 1
ATOM 789 C CA . ASN A 1 95 ? 7.822 -8.196 -17.027 1.00 94.69 95 ASN A CA 1
ATOM 790 C C . ASN A 1 95 ? 7.309 -8.101 -15.585 1.00 94.69 95 ASN A C 1
ATOM 792 O O . ASN A 1 95 ? 6.101 -7.999 -15.381 1.00 94.69 95 ASN A O 1
ATOM 796 N N . ILE A 1 96 ? 8.203 -8.102 -14.590 1.00 94.81 96 ILE A N 1
ATOM 797 C CA . ILE A 1 96 ? 7.829 -7.939 -13.176 1.00 94.81 96 ILE A CA 1
ATOM 798 C C . ILE A 1 96 ? 7.202 -6.559 -12.955 1.00 94.81 96 ILE A C 1
ATOM 800 O O . ILE A 1 96 ? 6.137 -6.456 -12.349 1.00 94.81 96 ILE A O 1
ATOM 804 N N . VAL A 1 97 ? 7.822 -5.508 -13.498 1.00 94.81 97 VAL A N 1
ATOM 805 C CA . VAL A 1 97 ? 7.319 -4.132 -13.398 1.00 94.81 97 VAL A CA 1
ATOM 806 C C . VAL A 1 97 ? 5.940 -4.009 -14.044 1.00 94.81 97 VAL A C 1
ATOM 808 O O . VAL A 1 97 ? 5.012 -3.519 -13.403 1.00 94.81 97 VAL A O 1
ATOM 811 N N . ILE A 1 98 ? 5.770 -4.508 -15.273 1.00 96.88 98 ILE A N 1
ATOM 812 C CA . ILE A 1 98 ? 4.475 -4.494 -15.969 1.00 96.88 98 ILE A CA 1
ATOM 813 C C . ILE A 1 98 ? 3.422 -5.270 -15.170 1.00 96.88 98 ILE A C 1
ATOM 815 O O . ILE A 1 98 ? 2.285 -4.813 -15.059 1.00 96.88 98 ILE A O 1
ATOM 819 N N . ASN A 1 99 ? 3.780 -6.412 -14.577 1.00 96.50 99 ASN A N 1
ATOM 820 C CA . ASN A 1 99 ? 2.870 -7.211 -13.760 1.00 96.50 99 ASN A CA 1
ATOM 821 C C . ASN A 1 99 ? 2.390 -6.440 -12.517 1.00 96.50 99 ASN A C 1
ATOM 823 O O . ASN A 1 99 ? 1.185 -6.274 -12.323 1.00 96.50 99 ASN A O 1
ATOM 827 N N . VAL A 1 100 ? 3.316 -5.888 -11.726 1.00 96.81 100 VAL A N 1
ATOM 828 C CA . VAL A 1 100 ? 2.981 -5.096 -10.530 1.00 96.81 100 VAL A CA 1
ATOM 829 C C . VAL A 1 100 ? 2.112 -3.896 -10.900 1.00 96.81 100 VAL A C 1
ATOM 831 O O . VAL A 1 100 ? 1.071 -3.675 -10.281 1.00 96.81 100 VAL A O 1
ATOM 834 N N . VAL A 1 101 ? 2.478 -3.152 -11.947 1.00 96.69 101 VAL A N 1
ATOM 835 C CA . VAL A 1 101 ? 1.686 -2.001 -12.400 1.00 96.69 101 VAL A CA 1
ATOM 836 C C . VAL A 1 101 ? 0.301 -2.436 -12.887 1.00 96.69 101 VAL A C 1
ATOM 838 O O . VAL A 1 101 ? -0.685 -1.774 -12.569 1.00 96.69 101 VAL A O 1
ATOM 841 N N . SER A 1 102 ? 0.188 -3.572 -13.579 1.00 97.75 102 SER A N 1
ATOM 842 C CA . SER A 1 102 ? -1.104 -4.105 -14.031 1.00 97.75 102 SER A CA 1
ATOM 843 C C . SER A 1 102 ? -2.022 -4.444 -12.858 1.00 97.75 102 SER A C 1
ATOM 845 O O . SER A 1 102 ? -3.195 -4.071 -12.875 1.00 97.75 102 SER A O 1
ATOM 847 N N . ILE A 1 103 ? -1.490 -5.092 -11.816 1.00 98.00 103 ILE A N 1
ATOM 848 C CA . ILE A 1 103 ? -2.230 -5.388 -10.581 1.00 98.00 103 ILE A CA 1
ATOM 849 C C . ILE A 1 103 ? -2.731 -4.090 -9.942 1.00 98.00 103 ILE A C 1
ATOM 851 O O . ILE A 1 103 ? -3.909 -3.994 -9.602 1.00 98.00 103 ILE A O 1
ATOM 855 N N . LEU A 1 104 ? -1.868 -3.077 -9.818 1.00 97.75 104 LEU A N 1
ATOM 856 C CA . LEU A 1 104 ? -2.222 -1.798 -9.198 1.00 97.75 104 LEU A CA 1
ATOM 857 C C . LEU A 1 104 ? -3.292 -1.038 -9.991 1.00 97.75 104 LEU A C 1
ATOM 859 O O . LEU A 1 104 ? -4.272 -0.577 -9.403 1.00 97.75 104 LEU A O 1
ATOM 863 N N . ILE A 1 105 ? -3.133 -0.930 -11.313 1.00 97.56 105 ILE A N 1
ATOM 864 C CA . ILE A 1 105 ? -4.092 -0.245 -12.191 1.00 97.56 105 ILE A CA 1
ATOM 865 C C . ILE A 1 105 ? -5.449 -0.945 -12.133 1.00 97.56 105 ILE A C 1
ATOM 867 O O . ILE A 1 105 ? -6.471 -0.295 -11.914 1.00 97.56 105 ILE A O 1
ATOM 871 N N . VAL A 1 106 ? -5.473 -2.270 -12.286 1.00 98.25 106 VAL A N 1
ATOM 872 C CA . VAL A 1 106 ? -6.722 -3.042 -12.276 1.00 98.25 106 VAL A CA 1
ATOM 873 C C . VAL A 1 106 ? -7.392 -2.959 -10.913 1.00 98.25 106 VAL A C 1
ATOM 875 O O . VAL A 1 106 ? -8.592 -2.700 -10.856 1.00 98.25 106 VAL A O 1
ATOM 878 N N . TYR A 1 107 ? -6.639 -3.092 -9.820 1.00 97.81 107 TYR A N 1
ATOM 879 C CA . TYR A 1 107 ? -7.176 -2.913 -8.474 1.00 97.81 107 TYR A CA 1
ATOM 880 C C . TYR A 1 107 ? -7.798 -1.531 -8.289 1.00 97.81 107 TYR A C 1
ATOM 882 O O . TYR A 1 107 ? -8.911 -1.423 -7.774 1.00 97.81 107 TYR A O 1
ATOM 890 N N . MET A 1 108 ? -7.125 -0.475 -8.752 1.00 97.25 108 MET A N 1
ATOM 891 C CA . MET A 1 108 ? -7.638 0.889 -8.664 1.00 97.25 108 MET A CA 1
ATOM 892 C C . MET A 1 108 ? -8.943 1.057 -9.453 1.00 97.25 108 MET A C 1
ATOM 894 O O . MET A 1 108 ? -9.915 1.576 -8.903 1.00 97.25 108 MET A O 1
ATOM 898 N N . ILE A 1 109 ? -8.994 0.572 -10.698 1.00 97.50 109 ILE A N 1
ATOM 899 C CA . ILE A 1 109 ? -10.182 0.650 -11.560 1.00 97.50 109 ILE A CA 1
ATOM 900 C C . ILE A 1 109 ? -11.338 -0.157 -10.965 1.00 97.50 109 ILE A C 1
ATOM 902 O O . ILE A 1 109 ? -12.428 0.376 -10.772 1.00 97.50 109 ILE A O 1
ATOM 906 N N . VAL A 1 110 ? -11.111 -1.426 -10.623 1.00 96.94 110 VAL A N 1
ATOM 907 C CA . VAL A 1 110 ? -12.137 -2.303 -10.044 1.00 96.94 110 VAL A CA 1
ATOM 908 C C . VAL A 1 110 ? -12.674 -1.711 -8.747 1.00 96.94 110 VAL A C 1
ATOM 910 O O . VAL A 1 110 ? -13.887 -1.641 -8.549 1.00 96.94 110 VAL A O 1
ATOM 913 N N . ARG A 1 111 ? -11.788 -1.247 -7.861 1.00 95.00 111 ARG A N 1
ATOM 914 C CA . ARG A 1 111 ? -12.193 -0.632 -6.599 1.00 95.00 111 ARG A CA 1
ATOM 915 C C . ARG A 1 111 ? -13.012 0.629 -6.839 1.00 95.00 111 ARG A C 1
ATOM 917 O O . ARG A 1 111 ? -14.021 0.807 -6.161 1.00 95.00 111 ARG A O 1
ATOM 924 N N . PHE A 1 112 ? -12.614 1.474 -7.787 1.00 94.88 112 PHE A N 1
ATOM 925 C CA . PHE A 1 112 ? -13.377 2.659 -8.166 1.00 94.88 112 PHE A CA 1
ATOM 926 C C . PHE A 1 112 ? -14.784 2.286 -8.654 1.00 94.88 112 PHE A C 1
ATOM 928 O O . PHE A 1 112 ? -15.765 2.787 -8.107 1.00 94.88 112 PHE A O 1
ATOM 935 N N . LEU A 1 113 ? -14.893 1.332 -9.585 1.00 95.75 113 LEU A N 1
ATOM 936 C CA . LEU A 1 113 ? -16.172 0.860 -10.127 1.00 95.75 113 LEU A CA 1
ATOM 937 C C . LEU A 1 113 ? -17.087 0.274 -9.044 1.00 95.75 113 LEU A C 1
ATOM 939 O O . LEU A 1 113 ? -18.255 0.649 -8.957 1.00 95.75 113 LEU A O 1
ATOM 943 N N . LEU A 1 114 ? -16.564 -0.587 -8.165 1.00 94.19 114 LEU A N 1
ATOM 944 C CA . LEU A 1 114 ? -17.339 -1.122 -7.041 1.00 94.19 114 LEU A CA 1
ATOM 945 C C . LEU A 1 114 ? -17.787 -0.012 -6.077 1.00 94.19 114 LEU A C 1
ATOM 947 O O . LEU A 1 114 ? -18.881 -0.075 -5.523 1.00 94.19 114 LEU A O 1
ATOM 951 N N . GLY A 1 115 ? -16.964 1.023 -5.892 1.00 90.06 115 GLY A N 1
ATOM 952 C CA . GLY A 1 115 ? -17.293 2.169 -5.046 1.00 90.06 115 GLY A CA 1
ATOM 953 C C . GLY A 1 115 ? -18.477 2.973 -5.578 1.00 90.06 115 GLY A C 1
ATOM 954 O O . GLY A 1 115 ? -19.324 3.394 -4.793 1.00 90.06 115 GLY A O 1
ATOM 955 N N . LEU A 1 116 ? -18.580 3.127 -6.903 1.00 90.62 116 LEU A N 1
ATOM 956 C CA . LEU A 1 116 ? -19.739 3.757 -7.541 1.00 90.62 116 LEU A CA 1
ATOM 957 C C . LEU A 1 116 ? -21.028 2.988 -7.233 1.00 90.62 116 LEU A C 1
ATOM 959 O O . LEU A 1 116 ? -22.010 3.588 -6.797 1.00 90.62 116 LEU A O 1
ATOM 963 N N . VAL A 1 117 ? -21.002 1.660 -7.380 1.00 89.00 117 VAL A N 1
ATOM 964 C CA . VAL A 1 117 ? -22.160 0.798 -7.089 1.00 89.00 117 VAL A CA 1
ATOM 965 C C . VAL A 1 117 ? -22.573 0.918 -5.621 1.00 89.00 117 VAL A C 1
ATOM 967 O O . VAL A 1 117 ? -23.746 1.116 -5.316 1.00 89.00 117 VAL A O 1
ATOM 970 N N . LEU A 1 118 ? -21.614 0.866 -4.697 1.00 84.12 118 LEU A N 1
ATOM 971 C CA . LEU A 1 118 ? -21.894 0.933 -3.260 1.00 84.12 118 LEU A CA 1
ATOM 972 C C . LEU A 1 118 ? -22.442 2.287 -2.811 1.00 84.12 118 LEU A C 1
ATOM 974 O O . LEU A 1 118 ? -23.293 2.344 -1.920 1.00 84.12 118 LEU A O 1
ATOM 978 N N . ASN A 1 119 ? -22.000 3.380 -3.431 1.00 82.06 119 ASN A N 1
ATOM 979 C CA . ASN A 1 119 ? -22.545 4.704 -3.145 1.00 82.06 119 ASN A CA 1
ATOM 980 C C . ASN A 1 119 ? -24.027 4.801 -3.538 1.00 82.06 119 ASN A C 1
ATOM 982 O O . ASN A 1 119 ? -24.813 5.373 -2.785 1.00 82.06 119 ASN A O 1
ATOM 986 N N . ILE A 1 120 ? -24.423 4.189 -4.659 1.00 84.06 120 ILE A N 1
ATOM 987 C CA . ILE A 1 120 ? -25.828 4.121 -5.086 1.00 84.06 120 ILE A CA 1
ATOM 988 C C . ILE A 1 120 ? -26.640 3.261 -4.110 1.00 84.06 120 ILE A C 1
ATOM 990 O O . ILE A 1 120 ? -27.661 3.712 -3.595 1.00 84.06 120 ILE A O 1
ATOM 994 N N . VAL A 1 121 ? -26.153 2.055 -3.790 1.00 80.81 121 VAL A N 1
ATOM 995 C CA . VAL A 1 121 ? -26.824 1.115 -2.873 1.00 80.81 121 VAL A CA 1
ATOM 996 C C . VAL A 1 121 ? -27.026 1.744 -1.492 1.00 80.81 121 VAL A C 1
ATOM 998 O O . VAL A 1 121 ? -28.131 1.742 -0.957 1.00 80.81 121 VAL A O 1
ATOM 1001 N N . SER A 1 122 ? -25.981 2.347 -0.921 1.00 72.94 122 SER A N 1
ATOM 1002 C CA . SER A 1 122 ? -26.037 2.942 0.421 1.00 72.94 122 SER A CA 1
ATOM 1003 C C . SER A 1 122 ? -26.933 4.182 0.524 1.00 72.94 122 SER A C 1
ATOM 1005 O O . SER A 1 122 ? -27.383 4.512 1.621 1.00 72.94 122 SER A O 1
ATOM 1007 N N . GLY A 1 123 ? -27.245 4.846 -0.594 1.00 70.38 123 GLY A N 1
ATOM 1008 C CA . GLY A 1 123 ? -28.215 5.942 -0.636 1.00 70.38 123 GLY A CA 1
ATOM 1009 C C . GLY A 1 123 ? -29.648 5.507 -0.308 1.00 70.38 123 GLY A C 1
ATOM 1010 O O . GLY A 1 123 ? -30.417 6.312 0.215 1.00 70.38 123 GLY A O 1
ATOM 1011 N N . ILE A 1 124 ? -29.981 4.236 -0.556 1.00 70.00 124 ILE A N 1
ATOM 1012 C CA . ILE A 1 124 ? -31.346 3.693 -0.466 1.00 70.00 124 ILE A CA 1
ATOM 1013 C C . ILE A 1 124 ? -31.693 3.248 0.971 1.00 70.00 124 ILE A C 1
ATOM 1015 O O . ILE A 1 124 ? -32.846 3.309 1.385 1.00 70.00 124 ILE A O 1
ATOM 1019 N N . PHE A 1 125 ? -30.702 2.877 1.789 1.00 63.03 125 PHE A N 1
ATOM 1020 C CA . PHE A 1 125 ? -30.899 2.241 3.106 1.00 63.03 125 PHE A CA 1
ATOM 1021 C C . PHE A 1 125 ? -31.011 3.204 4.311 1.00 63.03 125 PHE A C 1
ATOM 1023 O O . PHE A 1 125 ? -30.622 2.859 5.428 1.00 63.03 125 PHE A O 1
ATOM 1030 N N . LYS A 1 126 ? -31.544 4.422 4.150 1.00 61.91 126 LYS A N 1
ATOM 1031 C CA . LYS A 1 126 ? -31.670 5.380 5.272 1.00 61.91 126 LYS A CA 1
ATOM 1032 C C . LYS A 1 126 ? -32.850 5.046 6.202 1.00 61.91 126 LYS A C 1
ATOM 1034 O O . LYS A 1 126 ? -33.895 5.682 6.124 1.00 61.91 126 LYS A O 1
ATOM 1039 N N . VAL A 1 127 ? -32.670 4.097 7.125 1.00 63.66 127 VAL A N 1
ATOM 1040 C CA . VAL A 1 127 ? -33.675 3.765 8.158 1.00 63.66 127 VAL A CA 1
ATOM 1041 C C . VAL A 1 127 ? -33.304 4.407 9.514 1.00 63.66 127 VAL A C 1
ATOM 1043 O O . VAL A 1 127 ? -32.233 4.117 10.051 1.00 63.66 127 VAL A O 1
ATOM 1046 N N . PRO A 1 128 ? -34.154 5.271 10.110 1.00 63.41 128 PRO A N 1
ATOM 1047 C CA . PRO A 1 128 ? -33.796 6.102 11.271 1.00 63.41 128 PRO A CA 1
ATOM 1048 C C . PRO A 1 128 ? -33.541 5.342 12.586 1.00 63.41 128 PRO A C 1
ATOM 1050 O O . PRO A 1 128 ? -32.711 5.783 13.381 1.00 63.41 128 PRO A O 1
ATOM 1053 N N . VAL A 1 129 ? -34.184 4.190 12.811 1.00 64.88 129 VAL A N 1
ATOM 1054 C CA . VAL A 1 129 ? -34.040 3.401 14.058 1.00 64.88 129 VAL A CA 1
ATOM 1055 C C . VAL A 1 129 ? -32.687 2.674 14.135 1.00 64.88 129 VAL A C 1
ATOM 1057 O O . VAL A 1 129 ? -32.129 2.495 15.213 1.00 64.88 129 VAL A O 1
ATOM 1060 N N . LEU A 1 130 ? -32.077 2.354 12.991 1.00 71.06 130 LEU A N 1
ATOM 1061 C CA . LEU A 1 130 ? -30.768 1.695 12.916 1.00 71.06 130 LEU A CA 1
ATOM 1062 C C . LEU A 1 130 ? -29.586 2.656 13.112 1.00 71.06 130 LEU A C 1
ATOM 1064 O O . LEU A 1 130 ? -28.450 2.208 13.180 1.00 71.06 130 LEU A O 1
ATOM 1068 N N . ARG A 1 131 ? -29.810 3.972 13.245 1.00 77.12 131 ARG A N 1
ATOM 1069 C CA . ARG A 1 131 ? -28.721 4.967 13.265 1.00 77.12 131 ARG A CA 1
ATOM 1070 C C . ARG A 1 131 ? -27.827 4.885 14.507 1.00 77.12 131 ARG A C 1
ATOM 1072 O O . ARG A 1 131 ? -26.645 5.206 14.426 1.00 77.12 131 ARG A O 1
ATOM 1079 N N . GLN A 1 132 ? -28.374 4.504 15.661 1.00 83.50 132 GLN A N 1
ATOM 1080 C CA . GLN A 1 132 ? -27.580 4.338 16.887 1.00 83.50 132 GLN A CA 1
ATOM 1081 C C . GLN A 1 132 ? -26.782 3.031 16.852 1.00 83.50 132 GLN A C 1
ATOM 1083 O O . GLN A 1 132 ? -25.580 3.050 17.108 1.00 83.50 132 GLN A O 1
ATOM 1088 N N . LEU A 1 133 ? -27.421 1.930 16.441 1.00 84.69 133 LEU A N 1
ATOM 1089 C CA . LEU A 1 133 ? -26.752 0.643 16.234 1.00 84.69 133 LEU A CA 1
ATOM 1090 C C . LEU A 1 133 ? -25.659 0.735 15.163 1.00 84.69 133 LEU A C 1
ATOM 1092 O O . LEU A 1 133 ? -24.577 0.194 15.354 1.00 84.69 133 LEU A O 1
ATOM 1096 N N . ASP A 1 134 ? -25.893 1.485 14.086 1.00 87.06 134 ASP A N 1
ATOM 1097 C CA . ASP A 1 134 ? -24.906 1.725 13.033 1.00 87.06 134 ASP A CA 1
ATOM 1098 C C . ASP A 1 134 ? -23.677 2.479 13.563 1.00 87.06 134 ASP A C 1
ATOM 1100 O O . ASP A 1 134 ? -22.547 2.118 13.249 1.00 87.06 134 ASP A O 1
ATOM 1104 N N . LYS A 1 135 ? -23.856 3.470 14.445 1.00 88.75 135 LYS A N 1
ATOM 1105 C CA . LYS A 1 135 ? -22.727 4.157 15.095 1.00 88.75 135 LYS A CA 1
ATOM 1106 C C . LYS A 1 135 ? -21.975 3.257 16.073 1.00 88.75 135 LYS A C 1
ATOM 1108 O O . LYS A 1 135 ? -20.748 3.244 16.043 1.00 88.75 135 LYS A O 1
ATOM 1113 N N . ILE A 1 136 ? -22.683 2.502 16.917 1.00 90.88 136 ILE A N 1
ATOM 1114 C CA . ILE A 1 136 ? -22.064 1.584 17.890 1.00 90.88 136 ILE A CA 1
ATOM 1115 C C . ILE A 1 136 ? -21.301 0.474 17.160 1.00 90.88 136 ILE A C 1
ATOM 1117 O O . ILE A 1 136 ? -20.147 0.196 17.478 1.00 90.88 136 ILE A O 1
ATOM 1121 N N . GLY A 1 137 ? -21.901 -0.120 16.131 1.00 90.00 137 GLY A N 1
ATOM 1122 C CA . GLY A 1 137 ? -21.216 -1.101 15.299 1.00 90.00 137 GLY A CA 1
ATOM 1123 C C . GLY A 1 137 ? -20.035 -0.480 14.550 1.00 90.00 137 GLY A C 1
ATOM 1124 O O . GLY A 1 137 ? -18.989 -1.108 14.446 1.00 90.00 137 GLY A O 1
ATOM 1125 N N . GLY A 1 138 ? -20.150 0.770 14.089 1.00 90.56 138 GLY A N 1
ATOM 1126 C CA . G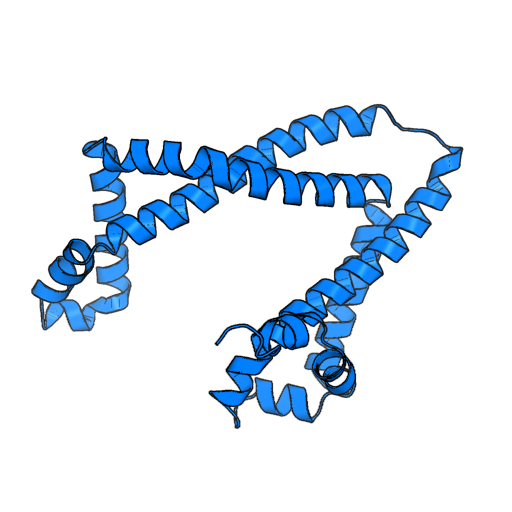LY A 1 138 ? -19.051 1.510 13.467 1.00 90.56 138 GLY A CA 1
ATOM 1127 C C . GLY A 1 138 ? -17.880 1.738 14.425 1.00 90.56 138 GLY A C 1
ATOM 1128 O O . GLY A 1 138 ? -16.729 1.560 14.036 1.00 90.56 138 GLY A O 1
ATOM 1129 N N . PHE A 1 139 ? -18.164 2.056 15.689 1.00 93.94 139 PHE A N 1
ATOM 1130 C CA . PHE A 1 139 ? -17.169 2.142 16.759 1.00 93.94 139 PHE A CA 1
ATOM 1131 C C . PHE A 1 139 ? -16.437 0.812 16.961 1.00 93.94 139 PHE A C 1
ATOM 1133 O O . PHE A 1 139 ? -15.213 0.770 16.849 1.00 93.94 139 PHE A O 1
ATOM 1140 N N . LEU A 1 140 ? -17.181 -0.278 17.186 1.00 94.69 140 LEU A N 1
ATOM 1141 C CA . LEU A 1 140 ? -16.608 -1.613 17.396 1.00 94.69 140 LEU A CA 1
ATOM 1142 C C . LEU A 1 140 ? -15.791 -2.072 16.186 1.00 94.69 140 LEU A C 1
ATOM 1144 O O . LEU A 1 140 ? -14.673 -2.561 16.332 1.00 94.69 140 LEU A O 1
ATOM 1148 N N . PHE A 1 141 ? -16.308 -1.848 14.978 1.00 92.81 141 PHE A N 1
ATOM 1149 C CA . PHE A 1 141 ? -15.597 -2.156 13.744 1.00 92.81 141 PHE A CA 1
ATOM 1150 C C . PHE A 1 141 ? -14.310 -1.333 13.611 1.00 92.81 141 PHE A C 1
ATOM 1152 O O . PHE A 1 141 ? -13.286 -1.856 13.179 1.00 92.81 141 PHE A O 1
ATOM 1159 N N . GLY A 1 142 ? -14.339 -0.058 14.011 1.00 92.56 142 GLY A N 1
ATOM 1160 C CA . GLY A 1 142 ? -13.166 0.810 14.076 1.00 92.56 142 GLY A CA 1
ATOM 1161 C C . GLY A 1 142 ? -12.089 0.283 15.026 1.00 92.56 142 GLY A C 1
ATOM 1162 O O . GLY A 1 142 ? -10.919 0.265 14.645 1.00 92.56 142 GLY A O 1
ATOM 1163 N N . ILE A 1 143 ? -12.478 -0.211 16.207 1.00 94.69 143 ILE A N 1
ATOM 1164 C CA . ILE A 1 143 ? -11.563 -0.865 17.159 1.00 94.69 143 ILE A CA 1
ATOM 1165 C C . ILE A 1 143 ? -10.926 -2.097 16.522 1.00 94.69 143 ILE A C 1
ATOM 1167 O O . ILE A 1 143 ? -9.703 -2.166 16.431 1.00 94.69 143 ILE A O 1
ATOM 1171 N N . ILE A 1 144 ? -11.745 -3.040 16.042 1.00 94.06 144 ILE A N 1
ATOM 1172 C CA . ILE A 1 144 ? -11.270 -4.306 15.462 1.00 94.06 144 ILE A CA 1
ATOM 1173 C C . ILE A 1 144 ? -10.321 -4.023 14.298 1.00 94.06 144 ILE A C 1
ATOM 1175 O O . ILE A 1 144 ? -9.217 -4.558 14.236 1.00 94.06 144 ILE A O 1
ATOM 1179 N N . LYS A 1 145 ? -10.714 -3.124 13.392 1.00 91.81 145 LYS A N 1
ATOM 1180 C CA . LYS A 1 145 ? -9.883 -2.722 12.259 1.00 91.81 145 LYS A CA 1
ATOM 1181 C C . LYS A 1 145 ? -8.570 -2.080 12.709 1.00 91.81 145 LYS A C 1
ATOM 1183 O O . LYS A 1 145 ? -7.530 -2.382 12.131 1.00 91.81 145 LYS A O 1
ATOM 1188 N N . GLY A 1 146 ? -8.612 -1.199 13.709 1.00 93.62 146 GLY A N 1
ATOM 1189 C CA . GLY A 1 146 ? -7.424 -0.577 14.288 1.00 93.62 146 GLY A CA 1
ATOM 1190 C C . GLY A 1 146 ? -6.463 -1.616 14.863 1.00 93.62 146 GLY A C 1
ATOM 1191 O O . GLY A 1 146 ? -5.284 -1.593 14.527 1.00 93.62 146 GLY A O 1
ATOM 1192 N N . MET A 1 147 ? -6.978 -2.572 15.639 1.00 92.69 147 MET A N 1
ATOM 1193 C CA . MET A 1 147 ? -6.196 -3.683 16.191 1.00 92.69 147 MET A CA 1
ATOM 1194 C C . MET A 1 147 ? -5.555 -4.529 15.088 1.00 92.69 147 MET A C 1
ATOM 1196 O O . MET A 1 147 ? -4.352 -4.758 15.129 1.00 92.69 147 MET A O 1
ATOM 1200 N N . VAL A 1 148 ? -6.315 -4.930 14.061 1.00 91.44 148 VAL A N 1
ATOM 1201 C CA . VAL A 1 148 ? -5.780 -5.700 12.922 1.00 91.44 148 VAL A CA 1
ATOM 1202 C C . VAL A 1 148 ? -4.649 -4.947 12.217 1.00 91.44 148 VAL A C 1
ATOM 1204 O O . VAL A 1 148 ? -3.627 -5.545 11.895 1.00 91.44 148 VAL A O 1
ATOM 1207 N N . ILE A 1 149 ? -4.790 -3.634 12.002 1.00 91.25 149 ILE A N 1
ATOM 1208 C CA . ILE A 1 149 ? -3.729 -2.814 11.395 1.00 91.25 149 ILE A CA 1
ATOM 1209 C C . ILE A 1 149 ? -2.468 -2.819 12.266 1.00 91.25 149 ILE A C 1
ATOM 1211 O O . ILE A 1 149 ? -1.370 -2.970 11.737 1.00 91.25 149 ILE A O 1
ATOM 1215 N N . VAL A 1 150 ? -2.614 -2.674 13.584 1.00 93.00 150 VAL A N 1
ATOM 1216 C CA . VAL A 1 150 ? -1.482 -2.707 14.518 1.00 93.00 150 VAL A CA 1
ATOM 1217 C C . VAL A 1 150 ? -0.802 -4.081 14.497 1.00 93.00 150 VAL A C 1
ATOM 1219 O O . VAL A 1 150 ? 0.419 -4.133 14.379 1.00 93.00 150 VAL A O 1
ATOM 1222 N N . TYR A 1 151 ? -1.561 -5.182 14.499 1.00 91.12 151 TYR A N 1
ATOM 1223 C CA . TYR A 1 151 ? -1.000 -6.533 14.369 1.00 91.12 151 TYR A CA 1
ATOM 1224 C C . TYR A 1 151 ? -0.209 -6.717 13.070 1.00 91.12 151 TYR A C 1
ATOM 1226 O O . TYR A 1 151 ? 0.903 -7.242 13.110 1.00 91.12 151 TYR A O 1
ATOM 1234 N N . ILE A 1 152 ? -0.728 -6.235 11.932 1.00 89.00 152 ILE A N 1
ATOM 1235 C CA . ILE A 1 152 ? -0.007 -6.277 10.648 1.00 89.00 152 ILE A CA 1
ATOM 1236 C C . ILE A 1 152 ? 1.303 -5.488 10.741 1.00 89.00 152 ILE A C 1
ATOM 1238 O O . ILE A 1 152 ? 2.338 -5.972 10.291 1.00 89.00 152 ILE A O 1
ATOM 1242 N N . ILE A 1 153 ? 1.278 -4.288 11.329 1.00 90.62 153 ILE A N 1
ATOM 1243 C CA . ILE A 1 153 ? 2.484 -3.468 11.500 1.00 90.62 153 ILE A CA 1
ATOM 1244 C C . ILE A 1 153 ? 3.523 -4.234 12.320 1.00 90.62 153 ILE A C 1
ATOM 1246 O O . ILE A 1 153 ? 4.651 -4.376 11.864 1.00 90.62 153 ILE A O 1
ATOM 1250 N N . PHE A 1 154 ? 3.152 -4.785 13.475 1.00 88.75 154 PHE A N 1
ATOM 1251 C CA . PHE A 1 154 ? 4.087 -5.537 14.315 1.00 88.75 154 PHE A CA 1
ATOM 1252 C C . PHE A 1 154 ? 4.619 -6.808 13.648 1.00 88.75 154 PHE A C 1
ATOM 1254 O O . PHE A 1 154 ? 5.810 -7.094 13.770 1.00 88.75 154 PHE A O 1
ATOM 1261 N N . ALA A 1 155 ? 3.788 -7.520 12.882 1.00 86.88 155 ALA A N 1
ATOM 1262 C CA . ALA A 1 155 ? 4.239 -8.666 12.095 1.00 86.88 155 ALA A CA 1
ATOM 1263 C C . ALA A 1 155 ? 5.320 -8.254 11.075 1.00 86.88 155 ALA A C 1
ATOM 1265 O O . ALA A 1 155 ? 6.321 -8.947 10.916 1.00 86.88 155 ALA A O 1
ATOM 1266 N N . LEU A 1 156 ? 5.169 -7.085 10.440 1.00 86.00 156 LEU A N 1
ATOM 1267 C CA . LEU A 1 156 ? 6.161 -6.536 9.508 1.00 86.00 156 LEU A CA 1
ATOM 1268 C C . LEU A 1 156 ? 7.399 -5.939 10.196 1.00 86.00 156 LEU A C 1
ATOM 1270 O O . LEU A 1 156 ? 8.456 -5.865 9.571 1.00 86.00 156 LEU A O 1
ATOM 1274 N N . LEU A 1 157 ? 7.297 -5.512 11.458 1.00 87.69 157 LEU A N 1
ATOM 1275 C CA . LEU A 1 157 ? 8.440 -5.008 12.226 1.00 87.69 157 LEU A CA 1
ATOM 1276 C C . LEU A 1 157 ? 9.363 -6.133 12.717 1.00 87.69 157 LEU A C 1
ATOM 1278 O O . LEU A 1 157 ? 10.565 -5.907 12.819 1.00 87.69 157 LEU A O 1
ATOM 1282 N N . SER A 1 158 ? 8.840 -7.339 12.964 1.00 82.12 158 SER A N 1
ATOM 1283 C CA . SER A 1 158 ? 9.625 -8.492 13.437 1.00 82.12 158 SER A CA 1
ATOM 1284 C C . SER A 1 158 ? 10.866 -8.824 12.584 1.00 82.12 158 SER A C 1
ATOM 1286 O O . SER A 1 158 ? 11.943 -8.995 13.148 1.00 82.12 158 SER A O 1
ATOM 1288 N N . PRO A 1 159 ? 10.806 -8.892 11.238 1.00 83.25 159 PRO A N 1
ATOM 1289 C CA . PRO A 1 159 ? 12.016 -9.121 10.444 1.00 83.25 159 PRO A CA 1
ATOM 1290 C C . PRO A 1 159 ? 13.000 -7.943 10.509 1.00 83.25 159 PRO A C 1
ATOM 1292 O O . PRO A 1 159 ? 14.206 -8.133 10.380 1.00 83.25 159 PRO A O 1
ATOM 1295 N N . ILE A 1 160 ? 12.513 -6.719 10.732 1.00 85.25 160 ILE A N 1
ATOM 1296 C CA . ILE A 1 160 ? 13.357 -5.519 10.800 1.00 85.25 160 ILE A CA 1
ATOM 1297 C C . ILE A 1 160 ? 14.193 -5.515 12.083 1.00 85.25 160 ILE A C 1
ATOM 1299 O O . ILE A 1 160 ? 15.362 -5.134 12.025 1.00 85.25 160 ILE A O 1
ATOM 1303 N N . THR A 1 161 ? 13.639 -5.954 13.219 1.00 85.44 161 THR A N 1
ATOM 1304 C CA . THR A 1 161 ? 14.392 -6.039 14.484 1.00 85.44 161 THR A CA 1
ATOM 1305 C C . THR A 1 161 ? 15.505 -7.077 14.417 1.00 85.44 161 THR A C 1
ATOM 1307 O O . THR A 1 161 ? 16.589 -6.835 14.937 1.00 85.44 161 THR A O 1
ATOM 1310 N N . TYR A 1 162 ? 15.284 -8.185 13.704 1.00 84.44 162 TYR A N 1
ATOM 1311 C CA . TYR A 1 162 ? 16.317 -9.197 13.482 1.00 84.44 162 TYR A CA 1
ATOM 1312 C C . TYR A 1 162 ? 17.475 -8.677 12.616 1.00 84.44 162 TYR A C 1
ATOM 1314 O O . TYR A 1 162 ? 18.639 -8.942 12.906 1.00 84.44 162 TYR A O 1
ATOM 1322 N N . ILE A 1 163 ? 17.172 -7.912 11.560 1.00 87.38 163 ILE A N 1
ATOM 1323 C CA . ILE A 1 163 ? 18.195 -7.373 10.647 1.00 87.38 163 ILE A CA 1
ATOM 1324 C C . ILE A 1 163 ? 18.939 -6.177 11.274 1.00 87.38 163 ILE A C 1
ATOM 1326 O O . ILE A 1 163 ? 20.132 -6.001 11.030 1.00 87.38 163 ILE A O 1
ATOM 1330 N N . PHE A 1 164 ? 18.259 -5.351 12.080 1.00 88.88 164 PHE A N 1
ATOM 1331 C CA . PHE A 1 164 ? 18.809 -4.120 12.665 1.00 88.88 164 PHE A CA 1
ATOM 1332 C C . PHE A 1 164 ? 18.563 -4.023 14.186 1.00 88.88 164 PHE A C 1
ATOM 1334 O O . PHE A 1 164 ? 17.799 -3.153 14.626 1.00 88.88 164 PHE A O 1
ATOM 1341 N N . PRO A 1 165 ? 19.237 -4.852 15.002 1.00 86.00 165 PRO A N 1
ATOM 1342 C CA . PRO A 1 165 ? 18.982 -4.949 16.444 1.00 86.00 165 PRO A CA 1
ATOM 1343 C C . PRO A 1 165 ? 19.283 -3.654 17.218 1.00 86.00 165 PRO A C 1
ATOM 1345 O O . PRO A 1 165 ? 18.557 -3.295 18.135 1.00 86.00 165 PRO A O 1
ATOM 1348 N N . ASP A 1 166 ? 20.284 -2.869 16.809 1.00 89.50 166 ASP A N 1
ATOM 1349 C CA . ASP A 1 166 ? 20.607 -1.588 17.467 1.00 89.50 166 ASP A CA 1
ATOM 1350 C C . ASP A 1 166 ? 19.809 -0.387 16.921 1.00 89.50 166 ASP A C 1
ATOM 1352 O O . ASP A 1 166 ? 20.024 0.768 17.314 1.00 89.50 166 ASP A O 1
ATOM 1356 N N . GLY A 1 167 ? 18.888 -0.639 15.986 1.00 88.19 167 GLY A N 1
ATOM 1357 C CA . GLY A 1 167 ? 18.093 0.383 15.318 1.00 88.19 167 GLY A CA 1
ATOM 1358 C C . GLY A 1 167 ? 17.070 1.058 16.236 1.00 88.19 167 GLY A C 1
ATOM 1359 O O . GLY A 1 167 ? 16.594 0.492 17.218 1.00 88.19 167 GLY A O 1
ATOM 1360 N N . LYS A 1 168 ? 16.647 2.279 15.869 1.00 87.75 168 LYS A N 1
ATOM 1361 C CA . LYS A 1 168 ? 15.605 3.036 16.599 1.00 87.75 168 LYS A CA 1
ATOM 1362 C C . LYS A 1 168 ? 14.285 2.269 16.749 1.00 87.75 168 LYS A C 1
ATOM 1364 O O . LYS A 1 168 ? 13.567 2.489 17.718 1.00 87.75 168 LYS A O 1
ATOM 1369 N N . ILE A 1 169 ? 13.962 1.412 15.780 1.00 86.06 169 ILE A N 1
ATOM 1370 C CA . ILE A 1 169 ? 12.751 0.583 15.786 1.00 86.06 169 ILE A CA 1
ATOM 1371 C C . ILE A 1 169 ? 12.853 -0.503 16.857 1.00 86.06 169 ILE A C 1
ATOM 1373 O O . ILE A 1 169 ? 11.916 -0.638 17.631 1.00 86.06 169 ILE A O 1
ATOM 1377 N N . SER A 1 170 ? 13.985 -1.214 16.939 1.00 88.38 170 SER A N 1
ATOM 1378 C CA . SER A 1 170 ? 14.187 -2.266 17.944 1.00 88.38 170 SER A CA 1
ATOM 1379 C C . SER A 1 170 ? 14.103 -1.691 19.354 1.00 88.38 170 SER A C 1
ATOM 1381 O O . SER A 1 170 ? 13.261 -2.113 20.134 1.00 88.38 170 SER A O 1
ATOM 1383 N N . LYS A 1 171 ? 14.832 -0.600 19.625 1.00 88.62 171 LYS A N 1
ATOM 1384 C CA . LYS A 1 171 ? 14.758 0.106 20.919 1.00 88.62 171 LYS A CA 1
ATOM 1385 C C . LYS A 1 171 ? 13.346 0.606 21.236 1.00 88.62 171 LYS A C 1
ATOM 1387 O O . LYS A 1 171 ? 12.882 0.522 22.366 1.00 88.62 171 LYS A O 1
ATOM 1392 N N . GLY A 1 172 ? 12.644 1.118 20.222 1.00 87.31 172 GLY A N 1
ATOM 1393 C CA . GLY A 1 172 ? 11.253 1.549 20.354 1.00 87.31 172 GLY A CA 1
ATOM 1394 C C . GLY A 1 172 ? 10.281 0.405 20.654 1.00 87.31 172 GLY A C 1
ATOM 1395 O O . GLY A 1 172 ? 9.242 0.651 21.254 1.00 87.31 172 GLY A O 1
ATOM 1396 N N . ILE A 1 173 ? 10.598 -0.826 20.263 1.00 88.12 173 ILE A N 1
ATOM 1397 C CA . ILE A 1 173 ? 9.831 -2.012 20.640 1.00 88.12 173 ILE A CA 1
ATOM 1398 C C . ILE A 1 173 ? 10.184 -2.403 22.075 1.00 88.12 173 ILE A C 1
ATOM 1400 O O . ILE A 1 173 ? 9.293 -2.435 22.911 1.00 88.12 173 ILE A O 1
ATOM 1404 N N . ASP A 1 174 ? 11.466 -2.565 22.394 1.00 86.88 174 ASP A N 1
ATOM 1405 C CA . ASP A 1 174 ? 11.916 -3.036 23.712 1.00 86.88 174 ASP A CA 1
ATOM 1406 C C . ASP A 1 174 ? 11.440 -2.138 24.873 1.00 86.88 174 ASP A C 1
ATOM 1408 O O . ASP A 1 174 ? 11.126 -2.613 25.961 1.00 86.88 174 ASP A O 1
ATOM 1412 N N . GLU A 1 175 ? 11.341 -0.826 24.645 1.00 89.06 175 GLU A N 1
ATOM 1413 C CA . GLU A 1 175 ? 10.871 0.151 25.639 1.00 89.06 175 GLU A CA 1
ATOM 1414 C C . GLU A 1 175 ? 9.336 0.356 25.648 1.00 89.06 175 GLU A C 1
ATOM 1416 O O . GLU A 1 175 ? 8.812 1.127 26.463 1.00 89.06 175 GLU A O 1
ATOM 1421 N N . SER A 1 176 ? 8.601 -0.251 24.706 1.00 86.94 176 SER A N 1
ATOM 1422 C CA . SER A 1 176 ? 7.159 -0.038 24.514 1.00 86.94 176 SER A CA 1
ATOM 1423 C C . SER A 1 176 ? 6.339 -1.018 25.340 1.00 86.94 176 SER A C 1
ATOM 1425 O O . SER A 1 176 ? 6.449 -2.230 25.188 1.00 86.94 176 SER A O 1
ATOM 1427 N N . ILE A 1 177 ? 5.422 -0.472 26.140 1.00 85.31 177 ILE A N 1
ATOM 1428 C CA . ILE A 1 177 ? 4.522 -1.260 26.994 1.00 85.31 177 ILE A CA 1
ATOM 1429 C C . ILE A 1 177 ? 3.509 -2.032 26.138 1.00 85.31 177 ILE A C 1
ATOM 1431 O O . ILE A 1 177 ? 3.157 -3.166 26.443 1.00 85.31 177 ILE A O 1
ATOM 1435 N N . LEU A 1 178 ? 3.011 -1.415 25.062 1.00 84.62 178 LEU A N 1
ATOM 1436 C CA . LEU A 1 178 ? 2.007 -2.039 24.202 1.00 84.62 178 LEU A CA 1
ATOM 1437 C C . LEU A 1 178 ? 2.618 -3.079 23.257 1.00 84.62 178 LEU A C 1
ATOM 1439 O O . LEU A 1 178 ? 1.916 -4.005 22.848 1.00 84.62 178 LEU A O 1
ATOM 1443 N N . SER A 1 179 ? 3.899 -2.944 22.906 1.00 82.12 179 SER A N 1
ATOM 1444 C CA . SER A 1 179 ? 4.566 -3.856 21.975 1.00 82.12 179 SER A CA 1
ATOM 1445 C C . SER A 1 179 ? 4.585 -5.301 22.472 1.00 82.12 179 SER A C 1
ATOM 1447 O O . SER A 1 179 ? 4.336 -6.203 21.677 1.00 82.12 179 SER A O 1
ATOM 1449 N N . GLU A 1 180 ? 4.778 -5.517 23.778 1.00 76.38 180 GLU A N 1
ATOM 1450 C CA . GLU A 1 180 ? 4.786 -6.843 24.398 1.00 76.38 180 GLU A CA 1
ATOM 1451 C C . GLU A 1 180 ? 3.473 -7.578 24.095 1.00 76.38 180 GLU A C 1
ATOM 1453 O O . GLU A 1 180 ? 3.470 -8.704 23.598 1.00 76.38 180 GLU A O 1
ATOM 1458 N N . TYR A 1 181 ? 2.337 -6.896 24.259 1.00 81.94 181 TYR A N 1
ATOM 1459 C CA . TYR A 1 181 ? 1.030 -7.471 23.951 1.00 81.94 181 TYR A CA 1
ATOM 1460 C C . TYR A 1 181 ? 0.859 -7.772 22.454 1.00 81.94 181 TYR A C 1
ATOM 1462 O O . TYR A 1 181 ? 0.436 -8.868 22.081 1.00 81.94 181 TYR A O 1
ATOM 1470 N N . PHE A 1 182 ? 1.196 -6.817 21.582 1.00 84.50 182 PHE A N 1
ATOM 1471 C CA . PHE A 1 182 ? 0.968 -6.942 20.138 1.00 84.50 182 PHE A CA 1
ATOM 1472 C C . PHE A 1 182 ? 1.969 -7.838 19.409 1.00 84.50 182 PHE A C 1
ATOM 1474 O O . PHE A 1 182 ? 1.666 -8.248 18.292 1.00 84.50 182 PHE A O 1
ATOM 1481 N N . ILE A 1 183 ? 3.131 -8.135 19.994 1.00 81.19 183 ILE A N 1
ATOM 1482 C CA . ILE A 1 183 ? 4.104 -9.091 19.450 1.00 81.19 183 ILE A CA 1
ATOM 1483 C C . ILE A 1 183 ? 3.789 -10.502 19.941 1.00 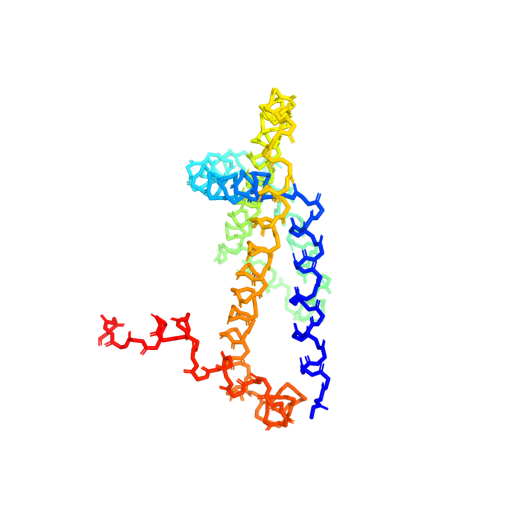81.19 183 ILE A C 1
ATOM 1485 O O . ILE A 1 183 ? 3.737 -11.419 19.125 1.00 81.19 183 ILE A O 1
ATOM 1489 N N . HIS A 1 184 ? 3.542 -10.691 21.242 1.00 78.69 184 HIS A N 1
ATOM 1490 C CA . HIS A 1 184 ? 3.323 -12.030 21.796 1.00 78.69 184 HIS A CA 1
ATOM 1491 C C . HIS A 1 184 ? 1.963 -12.629 21.433 1.00 78.69 184 HIS A C 1
ATOM 1493 O O . HIS A 1 184 ? 1.885 -13.833 21.234 1.00 78.69 184 HIS A O 1
ATOM 1499 N N . GLN A 1 185 ? 0.909 -11.814 21.321 1.00 79.94 185 GLN A N 1
ATOM 1500 C CA . GLN A 1 185 ? -0.442 -12.270 20.954 1.00 79.94 185 GLN A CA 1
ATOM 1501 C C . GLN A 1 185 ? -0.724 -12.124 19.449 1.00 79.94 185 GLN A C 1
ATOM 1503 O O . GLN A 1 185 ? -1.881 -12.045 19.027 1.00 79.94 185 GLN A O 1
ATOM 1508 N N . ASN A 1 186 ? 0.317 -11.970 18.626 1.00 81.75 186 ASN A N 1
ATOM 1509 C CA . ASN A 1 186 ? 0.147 -11.681 17.210 1.00 81.75 186 ASN A CA 1
ATOM 1510 C C . ASN A 1 186 ? -0.216 -12.935 16.417 1.00 81.75 186 ASN A C 1
ATOM 1512 O O . ASN A 1 186 ? 0.650 -13.586 15.839 1.00 81.75 186 ASN A O 1
ATOM 1516 N N . PHE A 1 187 ? -1.513 -13.203 16.295 1.00 80.69 187 PHE A N 1
ATOM 1517 C CA . PHE A 1 187 ? -2.012 -14.326 15.501 1.00 80.69 187 PHE A CA 1
ATOM 1518 C C . PHE A 1 187 ? -1.503 -14.324 14.046 1.00 80.69 187 PHE A C 1
ATOM 1520 O O . PHE A 1 187 ? -1.406 -15.382 13.430 1.00 80.69 187 PHE A O 1
ATOM 1527 N N . ILE A 1 188 ? -1.196 -13.149 13.472 1.00 79.62 188 ILE A N 1
ATOM 1528 C CA . ILE A 1 188 ? -0.652 -13.046 12.110 1.00 79.62 188 ILE A CA 1
ATOM 1529 C C . ILE A 1 188 ? 0.766 -13.601 12.087 1.00 79.62 188 ILE A C 1
ATOM 1531 O O . ILE A 1 188 ? 1.104 -14.346 11.177 1.00 79.62 188 ILE A O 1
ATOM 1535 N N . ARG A 1 189 ? 1.582 -13.254 13.087 1.00 75.44 189 ARG A N 1
ATOM 1536 C CA . ARG A 1 189 ? 2.926 -13.809 13.225 1.00 75.44 189 ARG A CA 1
ATOM 1537 C C . ARG A 1 189 ? 2.854 -15.315 13.437 1.00 75.44 189 ARG A C 1
ATOM 1539 O O . ARG A 1 189 ? 3.523 -16.030 12.713 1.00 75.44 189 ARG A O 1
ATOM 1546 N N . ASP A 1 190 ? 1.996 -15.789 14.335 1.00 78.94 190 ASP A N 1
ATOM 1547 C CA . ASP A 1 190 ? 1.865 -17.225 14.611 1.00 78.94 190 ASP A CA 1
ATOM 1548 C C . ASP A 1 190 ? 1.443 -18.018 13.361 1.00 78.94 190 ASP A C 1
ATOM 1550 O O . ASP A 1 190 ? 1.912 -19.131 13.149 1.00 78.94 190 ASP A O 1
ATOM 1554 N N . PHE A 1 191 ? 0.619 -17.427 12.486 1.00 73.88 191 PHE A N 1
ATOM 1555 C CA . PHE A 1 191 ? 0.278 -18.003 11.180 1.00 73.88 191 PHE A CA 1
ATOM 1556 C C . PHE A 1 191 ? 1.478 -18.103 10.219 1.00 73.88 191 PHE A C 1
ATOM 1558 O O . PHE A 1 191 ? 1.500 -18.980 9.360 1.00 73.88 191 PHE A O 1
ATOM 1565 N N . PHE A 1 192 ? 2.460 -17.203 10.323 1.00 69.06 192 PHE A N 1
ATOM 1566 C CA . PHE A 1 192 ? 3.685 -17.248 9.517 1.00 69.06 192 PHE A CA 1
ATOM 1567 C C . PHE A 1 192 ? 4.804 -18.079 10.167 1.00 69.06 192 PHE A C 1
ATOM 1569 O O . PHE A 1 192 ? 5.604 -18.663 9.441 1.00 69.06 192 PHE A O 1
ATOM 1576 N N . ASP A 1 193 ? 4.844 -18.154 11.500 1.00 67.12 193 ASP A N 1
ATOM 1577 C CA . ASP A 1 193 ? 5.824 -18.916 12.286 1.00 67.12 193 ASP A CA 1
ATOM 1578 C C . ASP A 1 193 ? 5.426 -20.392 12.460 1.00 67.12 193 ASP A C 1
ATOM 1580 O O . ASP A 1 193 ? 6.259 -21.209 12.862 1.00 67.12 193 ASP A O 1
ATOM 1584 N N . SER A 1 194 ? 4.171 -20.769 12.173 1.00 56.53 194 SER A N 1
ATOM 1585 C CA . SER A 1 194 ? 3.749 -22.169 12.176 1.00 56.53 194 SER A CA 1
ATOM 1586 C C . SER A 1 194 ? 4.537 -22.949 11.120 1.00 56.53 194 SER A C 1
ATOM 1588 O O . SER A 1 194 ? 4.219 -22.914 9.930 1.00 56.53 194 SER A O 1
ATOM 1590 N N . ASN A 1 195 ? 5.567 -23.652 11.592 1.00 51.88 195 ASN A N 1
ATOM 1591 C CA . ASN A 1 195 ? 6.429 -24.613 10.898 1.00 51.88 195 ASN A CA 1
ATOM 1592 C C . ASN A 1 195 ? 5.676 -25.846 10.333 1.00 51.88 195 ASN A C 1
ATOM 1594 O O . ASN A 1 195 ? 6.186 -26.956 10.394 1.00 51.88 195 ASN A O 1
ATOM 1598 N N . ASP A 1 196 ? 4.491 -25.671 9.745 1.00 50.00 196 ASP A N 1
ATOM 1599 C CA . ASP A 1 196 ? 3.769 -26.729 9.014 1.00 50.00 196 ASP A CA 1
ATOM 1600 C C . ASP A 1 196 ? 3.936 -26.617 7.483 1.00 50.00 196 ASP A C 1
ATOM 1602 O O . ASP A 1 196 ? 3.268 -27.308 6.714 1.00 50.00 196 ASP A O 1
ATOM 1606 N N . PHE A 1 197 ? 4.862 -25.775 7.017 1.00 48.59 197 PHE A N 1
ATOM 1607 C CA . PHE A 1 197 ? 5.321 -25.757 5.626 1.00 48.59 197 PHE A CA 1
ATOM 1608 C C . PHE A 1 197 ? 6.852 -25.676 5.556 1.00 48.59 197 PHE A C 1
ATOM 1610 O O . PHE A 1 197 ? 7.387 -24.640 5.169 1.00 48.59 197 PHE A O 1
ATOM 1617 N N . ILE A 1 198 ? 7.531 -26.759 5.955 1.00 37.62 198 ILE A N 1
ATOM 1618 C CA . ILE A 1 198 ? 8.715 -27.401 5.330 1.00 37.62 198 ILE A CA 1
ATOM 1619 C C . ILE A 1 198 ? 9.038 -28.670 6.124 1.00 37.62 198 ILE A C 1
ATOM 1621 O O . ILE A 1 198 ? 9.154 -28.578 7.364 1.00 37.62 198 ILE A O 1
#

pLDDT: mean 88.15, std 9.83, range [37.62, 98.25]

Secondary structure (DSSP, 8-state):
--HHHHHHHHHHHHHHHHHHHH-HHHHHHHHHHHHHHHHHHHHHHHHHHHHHHH-HHHHHHHHHHHHHHHHHHTHHHHHH-THHHHHHIIIIIHHHHHHHHHHHHHHHHHHHHHHHHHHHHHHH---GGGHHHHHHHHHHHHHHHHHHHHHHHHHHHHHHHHH-TTSHHHHHHHT-HHHHHHHHT-HHHHHHH-----

Radius of gyration: 22.66 Å; chains: 1; bounding box: 65×36×56 Å

Organism: NCBI:txid2507161

Foldseek 3Di:
DDPVQVVLVVLLVVLLVVLLVCFQVSLVLLVVLLVVLLVVLVVCLVVQLCVQVVDPVSLVVLLVVLLVVCCVVVVVVCVVPVCVSVVCVVVCVSSVSSSVVSSVVSSVVSSVVSVVVVVVVVVVPPDPVCSVVRSVSSNVSSNVVSLVVLLVVLLVCVVVCVVCVVDPSNVCLVPDPVNVVSNVVRPVNVVVVPPPDD

InterPro domains:
  IPR003825 Colicin V production, CvpA [PF02674] (4-183)

Sequence (198 a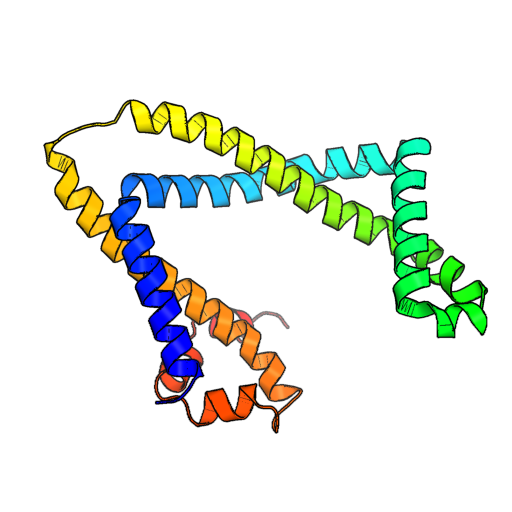a):
MNWLDLLILFIIIYNIFKGLSLGFIKSVFYLIQFILAILLTKRYYPVLYGYIINNPHVYDIFKNILGIIIKILFFSKIEKDPTFLTDIISKGVINIVINVVSILIVYMIVRFLLGLVLNIVSGIFKVPVLRQLDKIGGFLFGIIKGMVIVYIIFALLSPITYIFPDGKISKGIDESILSEYFIHQNFIRDFFDSNDFI